Protein AF-A0A834CV61-F1 (afdb_monomer_lite)

pLDDT: mean 87.66, std 13.37, range [38.97, 98.62]

Foldseek 3Di:
DVVLVVVLVVVQVQQPPVPPQKHAPVSLVVCCVPVVDPPPPVPDDPCVLQVPQVPPNPRIHGSCSSCVVSVHWDKDADPVQLEAEDEEEFFAKDKAAFRIDTPDFAAKWKDDPNDTPVVDPDPQFHDLPPRRITIGHGDDPVPFAWMWIDTVPGVVDIHIYGYHYWYWKDKDKPPQEDEDEFFAKDKIFMDIDIVVFWDKFKDWQNHGCVVVDDPQWDQPPNNRMTIGRGDDQVSFTWIKMWTDDPNYIDIGIYGYHHDDPVVVVVVVVVVVVVVVVPPPPPVPPPPD

Secondary structure (DSSP, 8-state):
-HHHHHHHHHHHHHH-SS-SSEE-HHHHHHHHHHHT----BTTB-THHHHHHH-SS-SS-EEHHHHHHHTT----B--GGGSEEEEEEETTS-EEE----B-SSPPPEEEEETTEEGGGS-BTTB-EE-TT-PEEESS--GGG-EEEEEEETT-TTSEEEEEEEEEEEEEEEEE-SEEEE-TTS-EEEEEEEEEESPPEEEEEETTEEGGGG--SSEEEEGGGTEEEESS--GGG-EEEEEEEEETTEEEEEEEEEEE--HHHHHHHHHHHHHHTSTTSTTGGGTS--

Structure (mmCIF, N/CA/C/O backbone):
data_AF-A0A834CV61-F1
#
_entry.id   AF-A0A834CV61-F1
#
loop_
_atom_site.group_PDB
_atom_site.id
_atom_site.type_symbol
_atom_site.label_atom_id
_atom_site.label_alt_id
_atom_site.label_comp_id
_atom_site.label_asym_id
_atom_site.label_entity_id
_atom_site.label_seq_id
_atom_site.pdbx_PDB_ins_code
_atom_site.Cartn_x
_atom_site.Cartn_y
_atom_site.Cartn_z
_atom_site.occupancy
_atom_site.B_iso_or_equiv
_atom_site.auth_seq_id
_atom_site.auth_comp_id
_atom_site.auth_asym_id
_atom_site.auth_atom_id
_atom_site.pdbx_PDB_model_num
ATOM 1 N N . MET A 1 1 ? 19.381 -7.986 -23.630 1.00 59.56 1 MET A N 1
ATOM 2 C CA . MET A 1 1 ? 19.826 -6.740 -24.293 1.00 59.56 1 MET A CA 1
ATOM 3 C C . MET A 1 1 ? 20.922 -5.974 -23.541 1.00 59.56 1 MET A C 1
ATOM 5 O O . MET A 1 1 ? 21.583 -5.163 -24.170 1.00 59.56 1 MET A O 1
ATOM 9 N N . ALA A 1 2 ? 21.237 -6.270 -22.269 1.00 58.66 2 ALA A N 1
ATOM 10 C CA . ALA A 1 2 ? 22.406 -5.677 -21.592 1.00 58.66 2 ALA A CA 1
ATOM 11 C C . ALA A 1 2 ? 23.743 -5.886 -22.346 1.00 58.66 2 ALA A C 1
ATOM 13 O O . ALA A 1 2 ? 24.536 -4.956 -22.445 1.00 58.66 2 ALA A O 1
ATOM 14 N N . ALA A 1 3 ? 23.951 -7.065 -22.946 1.00 73.44 3 ALA A N 1
ATOM 15 C CA . ALA A 1 3 ? 25.100 -7.330 -23.818 1.00 73.44 3 ALA A CA 1
ATOM 16 C C . ALA A 1 3 ? 25.031 -6.561 -25.154 1.00 73.44 3 ALA A C 1
ATOM 18 O O . ALA A 1 3 ? 26.062 -6.137 -25.656 1.00 73.44 3 ALA A O 1
ATOM 19 N N . LYS A 1 4 ? 23.821 -6.328 -25.694 1.00 82.56 4 LYS A N 1
ATOM 20 C CA . LYS A 1 4 ? 23.593 -5.528 -26.913 1.00 82.56 4 LYS A CA 1
ATOM 21 C C . LYS A 1 4 ? 23.991 -4.074 -26.670 1.00 82.56 4 LYS A C 1
ATOM 23 O O . LYS A 1 4 ? 24.795 -3.544 -27.417 1.00 82.56 4 LYS A O 1
ATOM 28 N N . LYS A 1 5 ? 23.521 -3.473 -25.569 1.00 82.69 5 LYS A N 1
ATOM 29 C CA . LYS A 1 5 ? 23.925 -2.118 -25.175 1.00 82.69 5 LYS A CA 1
ATOM 30 C C . LYS A 1 5 ? 25.438 -2.019 -24.977 1.00 82.69 5 LYS A C 1
ATOM 32 O O . LYS A 1 5 ? 26.050 -1.127 -25.532 1.00 82.69 5 LYS A O 1
ATOM 37 N N . GLN A 1 6 ? 26.049 -2.947 -24.237 1.00 83.94 6 GLN A N 1
ATOM 38 C CA . GLN A 1 6 ? 27.505 -2.943 -24.035 1.00 83.94 6 GLN A CA 1
ATOM 39 C C . GLN A 1 6 ? 28.284 -3.067 -25.349 1.00 83.94 6 GLN A C 1
ATOM 41 O O . GLN A 1 6 ? 29.311 -2.420 -25.508 1.00 83.94 6 GLN A O 1
ATOM 46 N N . LEU A 1 7 ? 27.799 -3.879 -26.288 1.00 88.19 7 LEU A N 1
ATOM 47 C CA . LEU A 1 7 ? 28.403 -4.016 -27.608 1.00 88.19 7 LEU A CA 1
ATOM 48 C C . LEU A 1 7 ? 28.279 -2.719 -28.418 1.00 88.19 7 LEU A C 1
ATOM 50 O O . LEU A 1 7 ? 29.270 -2.254 -28.966 1.00 88.19 7 LEU A O 1
ATOM 54 N N . VAL A 1 8 ? 27.093 -2.109 -28.435 1.00 89.56 8 VAL A N 1
ATOM 55 C CA . VAL A 1 8 ? 26.836 -0.832 -29.118 1.00 89.56 8 VAL A CA 1
ATOM 56 C C . VAL A 1 8 ? 27.624 0.313 -28.470 1.00 89.56 8 VAL A C 1
ATOM 58 O O . VAL A 1 8 ? 28.135 1.167 -29.181 1.00 89.56 8 VAL A O 1
ATOM 61 N N . ASP A 1 9 ? 27.824 0.297 -27.147 1.00 88.94 9 ASP A N 1
ATOM 62 C CA . ASP A 1 9 ? 28.696 1.244 -26.434 1.00 88.94 9 ASP A CA 1
ATOM 63 C C . ASP A 1 9 ? 30.146 1.153 -26.919 1.00 88.94 9 ASP A C 1
ATOM 65 O O . ASP A 1 9 ? 30.818 2.173 -27.065 1.00 88.94 9 ASP A O 1
ATOM 69 N N . VAL A 1 10 ? 30.640 -0.072 -27.126 1.00 91.25 10 VAL A N 1
ATOM 70 C CA . VAL A 1 10 ? 31.991 -0.318 -27.644 1.00 91.25 10 VAL A CA 1
ATOM 71 C C . VAL A 1 10 ? 32.084 0.103 -29.108 1.00 91.25 10 VAL A C 1
ATOM 73 O O . VAL A 1 10 ? 33.051 0.765 -29.464 1.00 91.25 10 VAL A O 1
ATOM 76 N N . MET A 1 11 ? 31.073 -0.215 -29.923 1.00 90.88 11 MET A N 1
ATOM 77 C CA . MET A 1 11 ? 31.012 0.196 -31.330 1.00 90.88 11 MET A CA 1
ATOM 78 C C . MET A 1 11 ? 31.020 1.717 -31.471 1.00 90.88 11 MET A C 1
ATOM 80 O O . MET A 1 11 ? 31.859 2.245 -32.190 1.00 90.88 11 MET A O 1
ATOM 84 N N . PHE A 1 12 ? 30.158 2.421 -30.731 1.00 92.00 12 PHE A N 1
ATOM 85 C CA . PHE A 1 12 ? 30.089 3.881 -30.769 1.00 92.00 12 PHE A CA 1
ATOM 86 C C . PHE A 1 12 ? 31.453 4.499 -30.451 1.00 92.00 12 PHE A C 1
ATOM 88 O O . PHE A 1 12 ? 31.980 5.268 -31.239 1.00 92.00 12 PHE A O 1
ATOM 95 N N . LYS A 1 13 ? 32.087 4.068 -29.351 1.00 92.75 13 LYS A N 1
ATOM 96 C CA . LYS A 1 13 ? 33.429 4.537 -28.961 1.00 92.75 13 LYS A CA 1
ATOM 97 C C . LYS A 1 13 ? 34.536 4.190 -29.954 1.00 92.75 13 LYS A C 1
ATOM 99 O O . LYS A 1 13 ? 35.587 4.808 -29.908 1.00 92.75 13 LYS A O 1
ATOM 104 N N . SER A 1 14 ? 34.364 3.137 -30.749 1.00 90.25 14 SER A N 1
ATOM 105 C CA . SER A 1 14 ? 35.333 2.777 -31.787 1.00 90.25 14 SER A CA 1
ATOM 106 C C . SER A 1 14 ? 35.128 3.556 -33.083 1.00 90.25 14 SER A C 1
ATOM 108 O O . SER A 1 14 ? 36.050 3.616 -33.890 1.00 90.25 14 SER A O 1
ATOM 110 N N . PHE A 1 15 ? 33.927 4.097 -33.297 1.00 92.19 15 PHE A N 1
ATOM 111 C CA . PHE A 1 15 ? 33.577 4.842 -34.502 1.00 92.19 15 PHE A CA 1
ATOM 112 C C . PHE A 1 15 ? 33.759 6.349 -34.323 1.00 92.19 15 PHE A C 1
ATOM 114 O O . PHE A 1 15 ? 34.109 6.995 -35.295 1.00 92.19 15 PHE A O 1
ATOM 121 N N . ASP A 1 16 ? 33.570 6.862 -33.107 1.00 93.25 16 ASP A N 1
ATOM 122 C CA . ASP A 1 16 ? 33.907 8.227 -32.677 1.00 93.25 16 ASP A CA 1
ATOM 123 C C . ASP A 1 16 ? 35.427 8.298 -32.417 1.00 93.25 16 ASP A C 1
ATOM 125 O O . ASP A 1 16 ? 35.919 7.957 -31.334 1.00 93.25 16 ASP A O 1
ATOM 129 N N . ILE A 1 17 ? 36.193 8.595 -33.470 1.00 92.56 17 ILE A N 1
ATOM 130 C CA . ILE A 1 17 ? 37.662 8.521 -33.495 1.00 92.56 17 ILE A CA 1
ATOM 131 C C . ILE A 1 17 ? 38.272 9.733 -32.801 1.00 92.56 17 ILE A C 1
ATOM 133 O O . ILE A 1 17 ? 39.314 9.603 -32.144 1.00 92.56 17 ILE A O 1
ATOM 137 N N . ASP A 1 18 ? 37.665 10.906 -32.965 1.00 92.94 18 ASP A N 1
ATOM 138 C CA . ASP A 1 18 ? 38.158 12.140 -32.358 1.00 92.94 18 ASP A CA 1
ATOM 139 C C . ASP A 1 18 ? 37.575 12.419 -30.957 1.00 92.94 18 ASP A C 1
ATOM 141 O O . ASP A 1 18 ? 38.089 13.288 -30.240 1.00 92.94 18 ASP A O 1
ATOM 145 N N . ASN A 1 19 ? 36.634 11.580 -30.502 1.00 92.38 19 ASN A N 1
ATOM 146 C CA . ASN A 1 19 ? 36.015 11.602 -29.179 1.00 92.38 19 ASN A CA 1
ATOM 147 C C . ASN A 1 19 ? 35.262 12.921 -28.920 1.00 92.38 19 ASN A C 1
ATOM 149 O O . ASN A 1 19 ? 35.289 13.459 -27.801 1.00 92.38 19 ASN A O 1
ATOM 153 N N . ASP A 1 20 ? 34.600 13.447 -29.950 1.00 93.75 20 ASP A N 1
ATOM 154 C CA . ASP A 1 20 ? 33.719 14.611 -29.866 1.00 93.75 20 ASP A CA 1
ATOM 155 C C . ASP A 1 20 ? 32.269 14.241 -29.478 1.00 93.75 20 ASP A C 1
ATOM 157 O O . ASP A 1 20 ? 31.473 15.108 -29.094 1.00 93.75 20 ASP A O 1
ATOM 161 N N . GLY A 1 21 ? 31.951 12.940 -29.459 1.00 92.69 21 GLY A N 1
ATOM 162 C CA . GLY A 1 21 ? 30.638 12.408 -29.108 1.00 92.69 21 GLY A CA 1
ATOM 163 C C . GLY A 1 21 ? 29.661 12.314 -30.281 1.00 92.69 21 GLY A C 1
ATOM 164 O O . GLY A 1 21 ? 28.458 12.125 -30.041 1.00 92.69 21 GLY A O 1
ATOM 165 N N . ARG A 1 22 ? 30.147 12.448 -31.513 1.00 94.25 22 ARG A N 1
ATOM 166 C CA . ARG A 1 22 ? 29.421 12.313 -32.774 1.00 94.25 22 ARG A CA 1
ATOM 167 C C . ARG A 1 22 ? 30.178 11.348 -33.692 1.00 94.25 22 ARG A C 1
ATOM 169 O O . ARG A 1 22 ? 31.296 10.958 -33.401 1.00 94.25 22 ARG A O 1
ATOM 176 N N . ILE A 1 23 ? 29.508 10.862 -34.736 1.00 94.12 23 ILE A N 1
ATOM 177 C CA . ILE A 1 23 ? 30.138 10.017 -35.757 1.00 94.12 23 ILE A CA 1
ATOM 178 C C . ILE A 1 23 ? 29.834 10.602 -37.129 1.00 94.12 23 ILE A C 1
ATOM 180 O O . ILE A 1 23 ? 28.663 10.655 -37.512 1.00 94.12 23 ILE A O 1
ATOM 184 N N . ASP A 1 24 ? 30.865 10.984 -37.878 1.00 93.81 24 ASP A N 1
ATOM 185 C CA . ASP A 1 24 ? 30.739 11.530 -39.232 1.00 93.81 24 ASP A CA 1
ATOM 186 C C . ASP A 1 24 ? 31.197 10.553 -40.341 1.00 93.81 24 ASP A C 1
ATOM 188 O O . ASP A 1 24 ? 31.742 9.465 -40.111 1.00 93.81 24 ASP A O 1
ATOM 192 N N . ALA A 1 25 ? 30.972 10.925 -41.606 1.00 92.00 25 ALA A N 1
ATOM 193 C CA . ALA A 1 25 ? 31.336 10.091 -42.756 1.00 92.00 25 ALA A CA 1
ATOM 194 C C . ALA A 1 25 ? 32.858 9.864 -42.893 1.00 92.00 25 ALA A C 1
ATOM 196 O O . ALA A 1 25 ? 33.303 8.847 -43.450 1.00 92.00 25 ALA A O 1
ATOM 197 N N . SER A 1 26 ? 33.669 10.812 -42.423 1.00 92.00 26 SER A N 1
ATOM 198 C CA . SER A 1 26 ? 35.128 10.732 -42.440 1.00 92.00 26 SER A CA 1
ATOM 199 C C . SER A 1 26 ? 35.631 9.693 -41.438 1.00 92.00 26 SER A C 1
ATOM 201 O O . SER A 1 26 ? 36.542 8.921 -41.759 1.00 92.00 26 SER A O 1
ATOM 203 N N . GLU A 1 27 ? 34.992 9.598 -40.278 1.00 92.38 27 GLU A N 1
ATOM 204 C CA . GLU A 1 27 ? 35.300 8.621 -39.243 1.00 92.38 27 GLU A CA 1
ATOM 205 C C . GLU A 1 27 ? 34.858 7.218 -39.652 1.00 92.38 27 GLU A C 1
ATOM 207 O O . GLU A 1 27 ? 35.666 6.286 -39.619 1.00 92.38 27 GLU A O 1
ATOM 212 N N . LEU A 1 28 ? 33.645 7.062 -40.198 1.00 89.44 28 LEU A N 1
ATOM 213 C CA . LEU A 1 28 ? 33.203 5.782 -40.770 1.00 89.44 28 LEU A CA 1
ATOM 214 C C . LEU A 1 28 ? 34.161 5.286 -41.866 1.00 89.44 28 LEU A C 1
ATOM 216 O O . LEU A 1 28 ? 34.498 4.101 -41.928 1.00 89.44 28 LEU A O 1
ATOM 220 N N . SER A 1 29 ? 34.664 6.195 -42.709 1.00 88.44 29 SER A N 1
ATOM 221 C CA . SER A 1 29 ? 35.668 5.870 -43.732 1.00 88.44 29 SER A CA 1
ATOM 222 C C . SER A 1 29 ? 36.979 5.357 -43.131 1.00 88.44 29 SER A C 1
ATOM 224 O O . SER A 1 29 ? 37.635 4.494 -43.722 1.00 88.44 29 SER A O 1
ATOM 226 N N . GLN A 1 30 ? 37.400 5.907 -41.991 1.00 88.38 30 GLN A N 1
ATOM 227 C CA . GLN A 1 30 ? 38.607 5.483 -41.282 1.00 88.38 30 GLN A CA 1
ATOM 228 C C . GLN A 1 30 ? 38.414 4.110 -40.633 1.00 88.38 30 GLN A C 1
ATOM 230 O O . GLN A 1 30 ? 39.283 3.252 -40.791 1.00 88.38 30 GLN A O 1
ATOM 235 N N . VAL A 1 31 ? 37.256 3.864 -40.012 1.00 86.38 31 VAL A N 1
ATOM 236 C CA . VAL A 1 31 ? 36.884 2.557 -39.447 1.00 86.38 31 VAL A CA 1
ATOM 237 C C . VAL A 1 31 ? 36.921 1.465 -40.518 1.00 86.38 31 VAL A C 1
ATOM 239 O O . VAL A 1 31 ? 37.573 0.439 -40.327 1.00 86.38 31 VAL A O 1
ATOM 242 N N . ILE A 1 32 ? 36.298 1.695 -41.681 1.00 83.56 32 ILE A N 1
ATOM 243 C CA . ILE A 1 32 ? 36.289 0.731 -42.798 1.00 83.56 32 ILE A CA 1
ATOM 244 C C . ILE A 1 32 ? 37.718 0.394 -43.249 1.00 83.56 32 ILE A C 1
ATOM 246 O O . ILE A 1 32 ? 38.040 -0.770 -43.497 1.00 83.56 32 ILE A O 1
ATOM 250 N N . LYS A 1 33 ? 38.591 1.408 -43.342 1.00 82.94 33 LYS A N 1
ATOM 251 C CA . LYS A 1 33 ? 39.992 1.237 -43.756 1.00 82.94 33 LYS A CA 1
ATOM 252 C C . LYS A 1 33 ? 40.834 0.502 -42.714 1.00 82.94 33 LYS A C 1
ATOM 254 O O . LYS A 1 33 ? 41.694 -0.283 -43.103 1.00 82.94 33 LYS A O 1
ATOM 259 N N . HIS A 1 34 ? 40.626 0.780 -41.428 1.00 78.69 34 HIS A N 1
ATOM 260 C CA . HIS A 1 34 ? 41.441 0.238 -40.339 1.00 78.69 34 HIS A CA 1
ATOM 261 C C . HIS A 1 34 ? 41.048 -1.197 -39.974 1.00 78.69 34 HIS A C 1
ATOM 263 O O . HIS A 1 34 ? 41.911 -2.058 -39.825 1.00 78.69 34 HIS A O 1
ATOM 269 N N . GLU A 1 35 ? 39.747 -1.471 -39.894 1.00 73.06 35 GLU A N 1
ATOM 270 C CA . GLU A 1 35 ? 39.222 -2.769 -39.459 1.00 73.06 35 GLU A CA 1
ATOM 271 C C . GLU A 1 35 ? 39.092 -3.781 -40.608 1.00 73.06 35 GLU A C 1
ATOM 273 O O . GLU A 1 35 ? 38.705 -4.929 -40.393 1.00 73.06 35 GLU A O 1
ATOM 278 N N . GLY A 1 36 ? 39.388 -3.374 -41.850 1.00 65.06 36 GLY A N 1
ATOM 279 C CA . GLY A 1 36 ? 39.206 -4.225 -43.029 1.00 65.06 36 GLY A CA 1
ATOM 280 C C . GLY A 1 36 ? 37.758 -4.699 -43.191 1.00 65.06 36 GLY A C 1
ATOM 281 O O . GLY A 1 36 ? 37.517 -5.766 -43.761 1.00 65.06 36 GLY A O 1
ATOM 282 N N . LEU A 1 37 ? 36.800 -3.930 -42.657 1.00 62.94 37 LEU A N 1
ATOM 283 C CA . LEU A 1 37 ? 35.376 -4.243 -42.675 1.00 62.94 37 LEU A CA 1
ATOM 284 C C . LEU A 1 37 ? 34.845 -4.109 -44.103 1.00 62.94 37 LEU A C 1
ATOM 286 O O . LEU A 1 37 ? 34.353 -3.067 -44.523 1.00 62.94 37 LEU A O 1
ATOM 290 N N . SER A 1 38 ? 34.923 -5.203 -44.852 1.00 57.22 38 SER A N 1
ATOM 291 C CA . SER A 1 38 ? 34.140 -5.410 -46.064 1.00 57.22 38 SER A CA 1
ATOM 292 C C . SER A 1 38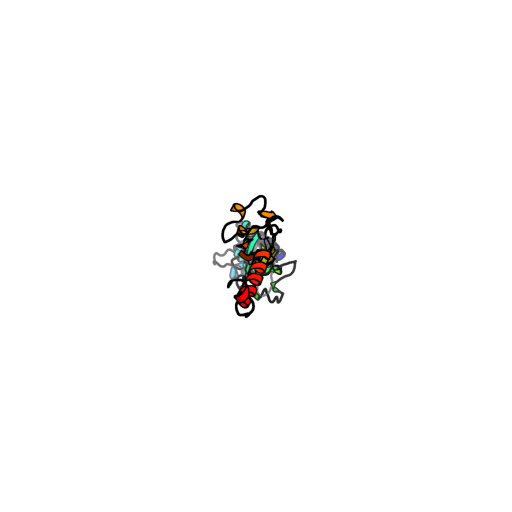 ? 32.771 -5.945 -45.649 1.00 57.22 38 SER A C 1
ATOM 294 O O . SER A 1 38 ? 32.548 -7.156 -45.666 1.00 57.22 38 SER A O 1
ATOM 296 N N . MET A 1 39 ? 31.852 -5.069 -45.230 1.00 53.91 39 MET A N 1
ATOM 297 C CA . MET A 1 39 ? 30.441 -5.452 -45.107 1.00 53.91 39 MET A CA 1
ATOM 298 C C . MET A 1 39 ? 29.837 -5.570 -46.510 1.00 53.91 39 MET A C 1
ATOM 300 O O . MET A 1 39 ? 29.062 -4.730 -46.942 1.00 53.91 39 MET A O 1
ATOM 304 N N . ASP A 1 40 ? 30.201 -6.636 -47.221 1.00 52.09 40 ASP A N 1
ATOM 305 C CA . ASP A 1 40 ? 29.513 -7.089 -48.435 1.00 52.09 40 ASP A CA 1
ATOM 306 C C . ASP A 1 40 ? 28.271 -7.901 -48.013 1.00 52.09 40 ASP A C 1
ATOM 308 O O . ASP A 1 40 ? 28.091 -9.075 -48.336 1.00 52.09 40 ASP A O 1
ATOM 312 N N . ALA A 1 41 ? 27.410 -7.275 -47.205 1.00 56.66 41 ALA A N 1
ATOM 313 C CA . ALA A 1 41 ? 26.003 -7.632 -47.184 1.00 56.66 41 ALA A CA 1
ATOM 314 C C . ALA A 1 41 ? 25.397 -6.821 -48.325 1.00 56.66 41 ALA A C 1
ATOM 316 O O . ALA A 1 41 ? 25.459 -5.598 -48.290 1.00 56.66 41 ALA A O 1
ATOM 317 N N . THR A 1 42 ? 24.879 -7.485 -49.355 1.00 58.88 42 THR A N 1
ATOM 318 C CA . THR A 1 42 ? 24.622 -6.908 -50.688 1.00 58.88 42 THR A CA 1
ATOM 319 C C . THR A 1 42 ? 23.701 -5.680 -50.745 1.00 58.88 42 THR A C 1
ATOM 321 O O . THR A 1 42 ? 23.537 -5.134 -51.827 1.00 58.88 42 THR A O 1
ATOM 324 N N . ASP A 1 43 ? 23.160 -5.208 -49.616 1.00 62.59 43 ASP A N 1
ATOM 325 C CA . ASP A 1 43 ? 22.228 -4.082 -49.525 1.00 62.59 43 ASP A CA 1
ATOM 326 C C . ASP A 1 43 ? 22.415 -3.167 -48.282 1.00 62.59 43 ASP A C 1
ATOM 328 O O . ASP A 1 43 ? 21.541 -2.344 -48.018 1.00 62.59 43 ASP A O 1
ATOM 332 N N . CYS A 1 44 ? 23.496 -3.282 -47.486 1.00 70.12 44 CYS A N 1
ATOM 333 C CA . CYS A 1 44 ? 23.721 -2.393 -46.325 1.00 70.12 44 CYS A CA 1
ATOM 334 C C . CYS A 1 44 ? 25.212 -2.145 -46.041 1.00 70.12 44 CYS A C 1
ATOM 336 O O . CYS A 1 44 ? 25.970 -3.070 -45.746 1.00 70.12 44 CYS A O 1
ATOM 338 N N . THR A 1 45 ? 25.614 -0.879 -46.103 1.00 80.69 45 THR A N 1
ATOM 339 C CA . THR A 1 45 ? 26.963 -0.372 -45.831 1.00 80.69 45 THR A CA 1
ATOM 340 C C . THR A 1 45 ? 27.011 0.374 -44.500 1.00 80.69 45 THR A C 1
ATOM 342 O O . THR A 1 45 ? 25.994 0.822 -43.981 1.00 80.69 45 THR A O 1
ATOM 345 N N . LEU A 1 46 ? 28.211 0.588 -43.952 1.00 81.31 46 LEU A N 1
ATOM 346 C CA . LEU A 1 46 ? 28.360 1.373 -42.722 1.00 81.31 46 LEU A CA 1
ATOM 347 C C . LEU A 1 46 ? 27.857 2.822 -42.884 1.00 81.31 46 LEU A C 1
ATOM 349 O O . LEU A 1 46 ? 27.337 3.398 -41.935 1.00 81.31 46 LEU A O 1
ATOM 353 N N . PHE A 1 47 ? 27.942 3.382 -44.096 1.00 86.94 47 PHE A N 1
ATOM 354 C CA . PHE A 1 47 ? 27.414 4.712 -44.423 1.00 86.94 47 PHE A CA 1
ATOM 355 C C . PHE A 1 47 ? 25.886 4.789 -44.388 1.00 86.94 47 PHE A C 1
ATOM 357 O O . PHE A 1 47 ? 25.339 5.880 -44.234 1.00 86.94 47 PHE A O 1
ATOM 364 N N . ASP A 1 48 ? 25.188 3.656 -44.495 1.00 87.62 48 ASP A N 1
ATOM 365 C CA . ASP A 1 48 ? 23.732 3.632 -44.376 1.00 87.62 48 ASP A CA 1
ATOM 366 C C . ASP A 1 48 ? 23.273 3.983 -42.951 1.00 87.62 48 ASP A C 1
ATOM 368 O O . ASP A 1 48 ? 22.158 4.474 -42.789 1.00 87.62 48 ASP A O 1
ATOM 372 N N . LEU A 1 49 ? 24.143 3.850 -41.937 1.00 85.56 49 LEU A N 1
ATOM 373 C CA . LEU A 1 49 ? 23.874 4.377 -40.595 1.00 85.56 49 LEU A CA 1
ATOM 374 C C . LEU A 1 49 ? 23.660 5.895 -40.633 1.00 85.56 49 LEU A C 1
ATOM 376 O O . LEU A 1 49 ? 22.643 6.369 -40.147 1.00 85.56 49 LEU A O 1
ATOM 380 N N . LEU A 1 50 ? 24.567 6.658 -41.253 1.00 86.38 50 LEU A N 1
ATOM 381 C CA . LEU A 1 50 ? 24.396 8.111 -41.398 1.00 86.38 50 LEU A CA 1
ATOM 382 C C . LEU A 1 50 ? 23.156 8.428 -42.231 1.00 86.38 50 LEU A C 1
ATOM 384 O O . LEU A 1 50 ? 22.312 9.213 -41.828 1.00 86.38 50 LEU A O 1
ATOM 388 N N . LYS A 1 51 ? 22.996 7.746 -43.366 1.00 86.12 51 LYS A N 1
ATOM 389 C CA . LYS A 1 51 ? 21.915 8.022 -44.317 1.00 86.12 51 LYS A CA 1
ATOM 390 C C . LYS A 1 51 ? 20.506 7.805 -43.755 1.00 86.12 51 LYS A C 1
ATOM 392 O O . LYS A 1 51 ? 19.578 8.483 -44.189 1.00 86.12 51 LYS A O 1
ATOM 397 N N . TYR A 1 52 ? 20.314 6.809 -42.891 1.00 88.19 52 TYR A N 1
ATOM 398 C CA . TYR A 1 52 ? 18.982 6.419 -42.417 1.00 88.19 52 TYR A CA 1
ATOM 399 C C . TYR A 1 52 ? 18.732 6.715 -40.938 1.00 88.19 52 TYR A C 1
ATOM 401 O O . TYR A 1 52 ? 17.575 6.649 -40.514 1.00 88.19 52 TYR A O 1
ATOM 409 N N . ASN A 1 53 ? 19.771 7.008 -40.152 1.00 88.62 53 ASN A N 1
ATOM 410 C CA . ASN A 1 53 ? 19.644 7.218 -38.711 1.00 88.62 53 ASN A CA 1
ATOM 411 C C . ASN A 1 53 ? 20.052 8.613 -38.237 1.00 88.62 53 ASN A C 1
ATOM 413 O O . ASN A 1 53 ? 19.788 8.900 -37.075 1.00 88.62 53 ASN A O 1
ATOM 417 N N . ASP A 1 54 ? 20.598 9.469 -39.102 1.00 89.31 54 ASP A N 1
ATOM 418 C CA . ASP A 1 54 ? 20.694 10.906 -38.839 1.00 89.31 54 ASP A CA 1
ATOM 419 C C . ASP A 1 54 ? 19.282 11.514 -38.899 1.00 89.31 54 ASP A C 1
ATOM 421 O O . ASP A 1 54 ? 18.653 11.602 -39.957 1.00 89.31 54 ASP A O 1
ATOM 425 N N . ALA A 1 55 ? 18.724 11.835 -37.733 1.00 88.25 55 ALA A N 1
ATOM 426 C CA . ALA A 1 55 ? 17.343 12.278 -37.615 1.00 88.25 55 ALA A CA 1
ATOM 427 C C . ALA A 1 55 ? 17.191 13.779 -37.882 1.00 88.25 55 ALA A C 1
ATOM 429 O O . ALA A 1 55 ? 16.077 14.235 -38.164 1.00 88.25 55 ALA A O 1
ATOM 430 N N . ASN A 1 56 ? 18.277 14.543 -37.748 1.00 90.31 56 ASN A N 1
ATOM 431 C CA . ASN A 1 56 ? 18.277 15.993 -37.893 1.00 90.31 56 ASN A CA 1
ATOM 432 C C . ASN A 1 56 ? 18.957 16.476 -39.193 1.00 90.31 56 ASN A C 1
ATOM 434 O O . ASN A 1 56 ? 18.871 17.673 -39.478 1.00 90.31 56 ASN A O 1
ATOM 438 N N . ASP A 1 57 ? 19.518 15.553 -39.985 1.00 88.88 57 ASP A N 1
ATOM 439 C CA . ASP A 1 57 ? 20.203 15.791 -41.264 1.00 88.88 57 ASP A CA 1
ATOM 440 C C . ASP A 1 57 ? 21.401 16.751 -41.095 1.00 88.88 57 ASP A C 1
ATOM 442 O O . ASP A 1 57 ? 21.656 17.605 -41.948 1.00 88.88 57 ASP A O 1
ATOM 446 N N . ASP A 1 58 ? 22.097 16.670 -39.948 1.00 94.00 58 ASP A N 1
ATOM 447 C CA . ASP A 1 58 ? 23.294 17.465 -39.635 1.00 94.00 58 ASP A CA 1
ATOM 448 C C . ASP A 1 58 ? 24.609 16.796 -40.067 1.00 94.00 58 ASP A C 1
ATOM 450 O O . ASP A 1 58 ? 25.686 17.342 -39.816 1.00 94.00 58 ASP A O 1
ATOM 454 N N . GLU A 1 59 ? 24.519 15.661 -40.764 1.00 92.31 59 GLU A N 1
ATOM 455 C CA . GLU A 1 59 ? 25.614 14.817 -41.247 1.00 92.31 59 GLU A CA 1
ATOM 456 C C . GLU A 1 59 ? 26.429 14.139 -40.128 1.00 92.31 59 GLU A C 1
ATOM 458 O O . GLU A 1 59 ? 27.507 13.597 -40.394 1.00 92.31 59 GLU A O 1
ATOM 463 N N . HIS A 1 60 ? 25.922 14.125 -38.889 1.00 93.50 60 HIS A N 1
ATOM 464 C CA . HIS A 1 60 ? 26.566 13.488 -37.745 1.00 93.50 60 HIS A CA 1
ATOM 465 C C . HIS A 1 60 ? 25.594 12.573 -36.995 1.00 93.50 60 HIS A C 1
ATOM 467 O O . HIS A 1 60 ? 24.500 12.964 -36.612 1.00 93.50 60 HIS A O 1
ATOM 473 N N . LEU A 1 61 ? 26.026 11.356 -36.659 1.00 92.19 61 LEU A N 1
ATOM 474 C CA . LEU A 1 61 ? 25.266 10.511 -35.739 1.00 92.19 61 LEU A CA 1
ATOM 475 C C . LEU A 1 61 ? 25.615 10.863 -34.302 1.00 92.19 61 LEU A C 1
ATOM 477 O O . LEU A 1 61 ? 26.706 10.562 -33.812 1.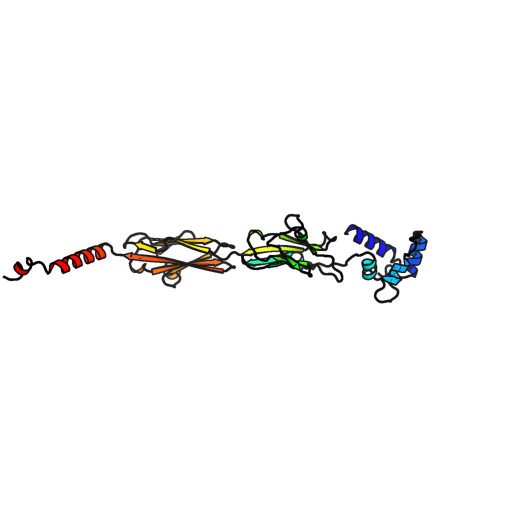00 92.19 61 LEU A O 1
ATOM 481 N N . THR A 1 62 ? 24.655 11.420 -33.579 1.00 92.69 62 THR A N 1
ATOM 482 C CA . THR A 1 62 ? 24.731 11.459 -32.123 1.00 92.69 62 THR A CA 1
ATOM 483 C C . THR A 1 62 ? 24.656 10.046 -31.541 1.00 92.69 62 THR A C 1
ATOM 485 O O . THR A 1 62 ? 24.192 9.080 -32.154 1.00 92.69 62 THR A O 1
ATOM 488 N N . LYS A 1 63 ? 25.058 9.914 -30.277 1.00 89.31 63 LYS A N 1
ATOM 489 C CA . LYS A 1 63 ? 24.926 8.662 -29.524 1.00 89.31 63 LYS A CA 1
ATOM 490 C C . LYS A 1 63 ? 23.499 8.103 -29.500 1.00 89.31 63 LYS A C 1
ATOM 492 O O . LYS A 1 63 ? 23.321 6.888 -29.492 1.00 89.31 63 LYS A O 1
ATOM 497 N N . GLU A 1 64 ? 22.493 8.969 -29.471 1.00 87.75 64 GLU A N 1
ATOM 498 C CA . GLU A 1 64 ? 21.080 8.582 -29.442 1.00 87.75 64 GLU A CA 1
ATOM 499 C C . GLU A 1 64 ? 20.593 8.043 -30.795 1.00 87.75 64 GLU A C 1
ATOM 501 O O . GLU A 1 64 ? 19.937 6.997 -30.855 1.00 87.75 64 GLU A O 1
ATOM 506 N N . GLU A 1 65 ? 20.991 8.692 -31.885 1.00 89.31 65 GLU A N 1
ATOM 507 C CA . GLU A 1 65 ? 20.726 8.253 -33.260 1.00 89.31 65 GLU A CA 1
ATOM 508 C C . GLU A 1 65 ? 21.411 6.923 -33.565 1.00 89.31 65 GLU A C 1
ATOM 510 O O . GLU A 1 65 ? 20.776 5.976 -34.041 1.00 89.31 65 GLU A O 1
ATOM 515 N N . PHE A 1 66 ? 22.679 6.799 -33.171 1.00 91.19 66 PHE A N 1
ATOM 516 C CA . PHE A 1 66 ? 23.422 5.553 -33.295 1.00 91.19 66 PHE A CA 1
ATOM 517 C C . PHE A 1 66 ? 22.758 4.422 -32.506 1.00 91.19 66 PHE A C 1
ATOM 519 O O . PHE A 1 66 ? 22.566 3.325 -33.017 1.00 91.19 66 PHE A O 1
ATOM 526 N N . TYR A 1 67 ? 22.348 4.675 -31.262 1.00 89.12 67 TYR A N 1
ATOM 527 C CA . TYR A 1 67 ? 21.652 3.681 -30.445 1.00 89.12 67 TYR A CA 1
ATOM 528 C C . TYR A 1 67 ? 20.326 3.239 -31.069 1.00 89.12 67 TYR A C 1
ATOM 530 O O . TYR A 1 67 ? 19.999 2.049 -31.038 1.00 89.12 67 TYR A O 1
ATOM 538 N N . THR A 1 68 ? 19.599 4.175 -31.679 1.00 84.88 68 THR A N 1
ATOM 539 C CA . THR A 1 68 ? 18.351 3.893 -32.392 1.00 84.88 68 THR A CA 1
ATOM 540 C C . THR A 1 68 ? 18.579 2.946 -33.571 1.00 84.88 68 THR A C 1
ATOM 542 O O . THR A 1 68 ? 17.773 2.036 -33.762 1.00 84.88 68 THR A O 1
ATOM 545 N N . ALA A 1 69 ? 19.696 3.074 -34.296 1.00 87.06 69 ALA A N 1
ATOM 546 C CA . ALA A 1 69 ? 20.059 2.169 -35.394 1.00 87.06 69 ALA A CA 1
ATOM 547 C C . ALA A 1 69 ? 20.218 0.699 -34.956 1.00 87.06 69 ALA A C 1
ATOM 549 O O . ALA A 1 69 ? 20.062 -0.219 -35.759 1.00 87.06 69 ALA A O 1
ATOM 550 N N . PHE A 1 70 ? 20.492 0.468 -33.669 1.00 87.44 70 PHE A N 1
ATOM 551 C CA . PHE A 1 70 ? 20.672 -0.861 -33.089 1.00 87.44 70 PHE A CA 1
ATOM 552 C C . PHE A 1 70 ? 19.574 -1.235 -32.084 1.00 87.44 70 PHE A C 1
ATOM 554 O O . PHE A 1 70 ? 19.810 -2.105 -31.245 1.00 87.44 70 PHE A O 1
ATOM 561 N N . ASP A 1 71 ? 18.394 -0.610 -32.111 1.00 84.25 71 ASP A N 1
ATOM 562 C CA . ASP A 1 71 ? 17.311 -0.795 -31.121 1.00 84.25 71 ASP A CA 1
ATOM 563 C C . ASP A 1 71 ? 17.820 -0.809 -29.667 1.00 84.25 71 ASP A C 1
ATOM 565 O O . ASP A 1 71 ? 17.492 -1.694 -28.864 1.00 84.25 71 ASP A O 1
ATOM 569 N N . VAL A 1 72 ? 18.715 0.121 -29.341 1.00 87.50 72 VAL A N 1
ATOM 570 C CA . VAL A 1 72 ? 19.159 0.370 -27.974 1.00 87.50 72 VAL A CA 1
ATOM 571 C C . VAL A 1 72 ? 18.425 1.599 -27.467 1.00 87.50 72 VAL A C 1
ATOM 573 O O . VAL A 1 72 ? 18.554 2.697 -27.984 1.00 87.50 72 VAL A O 1
ATOM 576 N N . TYR A 1 73 ? 17.662 1.417 -26.404 1.00 85.88 73 TYR A N 1
ATOM 577 C CA . TYR A 1 73 ? 16.877 2.468 -25.781 1.00 85.88 73 TYR A CA 1
ATOM 578 C C . TYR A 1 73 ? 17.649 3.135 -24.639 1.00 85.88 73 TYR A C 1
ATOM 580 O O . TYR A 1 73 ? 18.235 2.459 -23.779 1.00 85.88 73 TYR A O 1
ATOM 588 N N . LEU A 1 74 ? 17.638 4.469 -24.632 1.00 85.50 74 LEU A N 1
ATOM 589 C CA . LEU A 1 74 ? 18.136 5.303 -23.542 1.00 85.50 74 LEU A CA 1
ATOM 590 C C . LEU A 1 74 ? 17.043 5.444 -22.486 1.00 85.50 74 LEU A C 1
ATOM 592 O O . LEU A 1 74 ? 16.116 6.237 -22.617 1.00 85.50 74 LEU A O 1
ATOM 596 N N . LEU A 1 75 ? 17.145 4.621 -21.445 1.00 90.56 75 LEU A N 1
ATOM 597 C CA . LEU A 1 75 ? 16.180 4.590 -20.355 1.00 90.56 75 LEU A CA 1
ATOM 598 C C . LEU A 1 75 ? 16.747 5.249 -19.102 1.00 90.56 75 LEU A C 1
ATOM 600 O O . LEU A 1 75 ? 17.933 5.097 -18.796 1.00 90.56 75 LEU A O 1
ATOM 604 N N . SER A 1 76 ? 15.880 5.911 -18.344 1.00 92.81 76 SER A N 1
ATOM 605 C CA . SER A 1 76 ? 16.224 6.505 -17.055 1.00 92.81 76 SER A CA 1
ATOM 606 C C . SER A 1 76 ? 15.237 6.081 -15.969 1.00 92.81 76 SER A C 1
ATOM 608 O O . SER A 1 76 ? 14.070 5.806 -16.243 1.00 92.81 76 SER A O 1
ATOM 610 N N . LEU A 1 77 ? 15.730 5.995 -14.735 1.00 95.56 77 LEU A N 1
ATOM 611 C CA . LEU A 1 77 ? 14.930 5.781 -13.536 1.00 95.56 77 LEU A CA 1
ATOM 612 C C . LEU A 1 77 ? 15.460 6.735 -12.461 1.00 95.56 77 LEU A C 1
ATOM 614 O O . LEU A 1 77 ? 16.619 6.573 -12.063 1.00 95.56 77 LEU A O 1
ATOM 618 N N . PRO A 1 78 ? 14.662 7.714 -12.006 1.00 95.31 78 PRO A N 1
ATOM 619 C CA . PRO A 1 78 ? 15.071 8.614 -10.935 1.00 95.31 78 PRO A CA 1
ATOM 620 C C . PRO A 1 78 ? 15.438 7.845 -9.659 1.00 95.31 78 PRO A C 1
ATOM 622 O O . PRO A 1 78 ? 14.769 6.875 -9.292 1.00 95.31 78 PRO A O 1
ATOM 625 N N . ASP A 1 79 ? 16.509 8.261 -8.978 1.00 94.19 79 ASP A N 1
ATOM 626 C CA . ASP A 1 79 ? 17.008 7.572 -7.778 1.00 94.19 79 ASP A CA 1
ATOM 627 C C . ASP A 1 79 ? 15.972 7.546 -6.644 1.00 94.19 79 ASP A C 1
ATOM 629 O O . ASP A 1 79 ? 15.849 6.540 -5.943 1.00 94.19 79 ASP A O 1
ATOM 633 N N . ASP A 1 80 ? 15.194 8.618 -6.505 1.00 94.94 80 ASP A N 1
ATOM 634 C CA . ASP A 1 80 ? 14.088 8.761 -5.555 1.00 94.94 80 ASP A CA 1
ATOM 635 C C . ASP A 1 80 ? 12.873 7.889 -5.905 1.00 94.94 80 ASP A C 1
ATOM 637 O O . ASP A 1 80 ? 12.051 7.607 -5.037 1.00 94.94 80 ASP A O 1
ATOM 641 N N . GLN A 1 81 ? 12.783 7.403 -7.146 1.00 95.31 81 GLN A N 1
ATOM 642 C CA . GLN A 1 81 ? 11.710 6.520 -7.608 1.00 95.31 81 GLN A CA 1
ATOM 643 C C . GLN A 1 81 ? 12.132 5.054 -7.730 1.00 95.31 81 GLN A C 1
ATOM 645 O O . GLN A 1 81 ? 11.326 4.217 -8.129 1.00 95.31 81 GLN A O 1
ATOM 650 N N . LYS A 1 82 ? 13.360 4.687 -7.333 1.00 96.31 82 LYS A N 1
ATOM 651 C CA . LYS A 1 82 ? 13.794 3.277 -7.292 1.00 96.31 82 LYS A CA 1
ATOM 652 C C . LYS A 1 82 ? 12.936 2.412 -6.373 1.00 96.31 82 LYS A C 1
ATOM 654 O O . LYS A 1 82 ? 12.802 1.213 -6.623 1.00 96.31 82 LYS A O 1
ATOM 659 N N . VAL A 1 83 ? 12.375 3.000 -5.318 1.00 97.75 83 VAL A N 1
ATOM 660 C CA . VAL A 1 83 ? 11.450 2.333 -4.401 1.00 97.75 83 VAL A CA 1
ATOM 661 C C . VAL A 1 83 ? 10.235 3.223 -4.188 1.00 97.75 83 VAL A C 1
ATOM 663 O O . VAL A 1 83 ? 10.369 4.358 -3.743 1.00 97.75 83 VAL A O 1
ATOM 666 N N . THR A 1 84 ? 9.048 2.693 -4.457 1.00 97.31 84 THR A N 1
ATOM 667 C CA . THR A 1 84 ? 7.778 3.384 -4.219 1.00 97.31 84 THR A CA 1
ATOM 668 C C . THR A 1 84 ? 6.918 2.541 -3.295 1.00 97.31 84 THR A C 1
ATOM 670 O O . THR A 1 84 ? 6.839 1.325 -3.452 1.00 97.31 84 THR A O 1
ATOM 673 N N . VAL A 1 85 ? 6.300 3.176 -2.302 1.00 97.25 85 VAL A N 1
ATOM 674 C CA . VAL A 1 85 ? 5.367 2.523 -1.380 1.00 97.25 85 VAL A CA 1
ATOM 675 C C . VAL A 1 85 ? 3.972 3.039 -1.685 1.00 97.25 85 VAL A C 1
ATOM 677 O O . VAL A 1 85 ? 3.754 4.249 -1.701 1.00 97.25 85 VAL A O 1
ATOM 680 N N . THR A 1 86 ? 3.038 2.122 -1.905 1.00 95.94 86 THR A N 1
ATOM 681 C CA . THR A 1 86 ? 1.630 2.442 -2.140 1.00 95.94 86 THR A CA 1
ATOM 682 C C . THR A 1 86 ? 0.805 1.753 -1.072 1.00 95.94 86 THR A C 1
ATOM 684 O O . THR A 1 86 ? 0.901 0.537 -0.904 1.00 95.94 86 THR A O 1
ATOM 687 N N . THR A 1 87 ? -0.013 2.520 -0.362 1.00 96.94 87 THR A N 1
ATOM 688 C CA . THR A 1 87 ? -0.938 1.998 0.646 1.00 96.94 87 THR A CA 1
ATOM 689 C C . THR A 1 87 ? -2.357 2.114 0.114 1.00 96.94 87 THR A C 1
ATOM 691 O O . THR A 1 87 ? -2.781 3.201 -0.262 1.00 96.94 87 THR A O 1
ATOM 694 N N . MET A 1 88 ? -3.071 0.992 0.077 1.00 96.75 88 MET A N 1
ATOM 695 C CA . MET A 1 88 ? -4.438 0.886 -0.440 1.00 96.75 88 MET A CA 1
ATOM 696 C C . MET A 1 88 ? -5.379 0.368 0.641 1.00 96.75 88 MET A C 1
ATOM 698 O O . MET A 1 88 ? -4.956 -0.409 1.498 1.00 96.75 88 MET A O 1
ATOM 702 N N . THR A 1 89 ? -6.661 0.717 0.579 1.00 97.19 89 THR A N 1
ATOM 703 C CA . THR A 1 89 ? -7.676 0.074 1.422 1.00 97.19 89 THR A CA 1
ATOM 704 C C . THR A 1 89 ? -8.208 -1.180 0.728 1.00 97.19 89 THR A C 1
ATOM 706 O O . THR A 1 89 ? -8.410 -1.212 -0.487 1.00 97.19 89 THR A O 1
ATOM 709 N N . ALA A 1 90 ? -8.426 -2.256 1.484 1.00 96.50 90 ALA A N 1
ATOM 710 C CA . ALA A 1 90 ? -8.975 -3.496 0.947 1.00 96.50 90 ALA A CA 1
ATOM 711 C C . ALA A 1 90 ? -10.330 -3.252 0.258 1.00 96.50 90 ALA A C 1
ATOM 713 O O . ALA A 1 90 ? -11.225 -2.624 0.818 1.00 96.50 90 ALA A O 1
ATOM 714 N N . GLY A 1 91 ? -10.483 -3.790 -0.952 1.00 94.06 91 GLY A N 1
ATOM 715 C CA . GLY A 1 91 ? -11.656 -3.604 -1.804 1.00 94.06 91 GLY A CA 1
ATOM 716 C C . GLY A 1 91 ? -11.523 -2.497 -2.854 1.00 94.06 91 GLY A C 1
ATOM 717 O O . GLY A 1 91 ? -12.297 -2.518 -3.807 1.00 94.06 91 GLY A O 1
ATOM 718 N N . GLU A 1 92 ? -10.551 -1.587 -2.731 1.00 94.06 92 GLU A N 1
ATOM 719 C CA . GLU A 1 92 ? -10.273 -0.554 -3.740 1.00 94.06 92 GLU A CA 1
ATOM 720 C C . GLU A 1 92 ? -9.545 -1.124 -4.966 1.00 94.06 92 GLU A C 1
ATOM 722 O O . GLU A 1 92 ? -8.984 -2.219 -4.916 1.00 94.06 92 GLU A O 1
ATOM 727 N N . SER A 1 93 ? -9.523 -0.372 -6.067 1.00 92.56 93 SER A N 1
ATOM 728 C CA . SER A 1 93 ? -8.684 -0.673 -7.233 1.00 92.56 93 SER A CA 1
ATOM 729 C C . SER A 1 93 ? -7.338 0.041 -7.113 1.00 92.56 93 SER A C 1
ATOM 731 O O . SER A 1 93 ? -7.294 1.207 -6.727 1.00 92.56 93 SER A O 1
ATOM 733 N N . ALA A 1 94 ? -6.245 -0.633 -7.469 1.00 92.19 94 ALA A N 1
ATOM 734 C CA . ALA A 1 94 ? -4.901 -0.058 -7.456 1.00 92.19 94 ALA A CA 1
ATOM 735 C C . ALA A 1 94 ? -4.312 0.027 -8.864 1.00 92.19 94 ALA A C 1
ATOM 737 O O . ALA A 1 94 ? -4.535 -0.854 -9.695 1.00 92.19 94 ALA A O 1
ATOM 738 N N . VAL A 1 95 ? -3.506 1.065 -9.087 1.00 93.06 95 VAL A N 1
ATOM 739 C CA . VAL A 1 95 ? -2.687 1.239 -10.289 1.00 93.06 95 VAL A CA 1
ATOM 740 C C . VAL A 1 95 ? -1.246 1.421 -9.838 1.00 93.06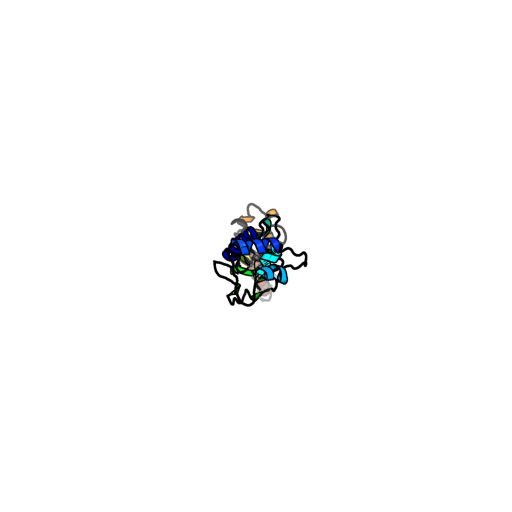 95 VAL A C 1
ATOM 742 O O . VAL A 1 95 ? -0.929 2.402 -9.167 1.00 93.06 95 VAL A O 1
ATOM 745 N N . LEU A 1 96 ? -0.377 0.468 -10.172 1.00 94.75 96 LEU A N 1
ATOM 746 C CA . LEU A 1 96 ? 1.058 0.597 -9.931 1.00 94.75 96 LEU A CA 1
ATOM 747 C C . LEU A 1 96 ? 1.709 1.082 -11.223 1.00 94.75 96 LEU A C 1
ATOM 749 O O . LEU A 1 96 ? 1.671 0.389 -12.239 1.00 94.75 96 LEU A O 1
ATOM 753 N N . THR A 1 97 ? 2.293 2.273 -11.190 1.00 94.06 97 THR A N 1
ATOM 754 C CA . THR A 1 97 ? 2.963 2.867 -12.349 1.00 94.06 97 THR A CA 1
ATOM 755 C C . THR A 1 97 ? 4.445 2.504 -12.355 1.00 94.06 97 THR A C 1
ATOM 757 O O . THR A 1 97 ? 5.034 2.207 -11.314 1.00 94.06 97 THR A O 1
ATOM 760 N N . CYS A 1 98 ? 5.062 2.511 -13.537 1.00 94.19 98 CYS A N 1
ATOM 761 C CA . CYS A 1 98 ? 6.501 2.306 -13.668 1.00 94.19 98 CYS A CA 1
ATOM 762 C C . CYS A 1 98 ? 7.205 3.622 -14.010 1.00 94.19 98 CYS A C 1
ATOM 764 O O . CYS A 1 98 ? 6.957 4.211 -15.060 1.00 94.19 98 CYS A O 1
ATOM 766 N N . ALA A 1 99 ? 8.124 4.040 -13.144 1.00 95.44 99 ALA A N 1
ATOM 767 C CA . ALA A 1 99 ? 8.893 5.282 -13.232 1.00 95.44 99 ALA A CA 1
ATOM 768 C C . ALA A 1 99 ? 9.982 5.290 -14.320 1.00 95.44 99 ALA A C 1
ATOM 770 O O . ALA A 1 99 ? 10.672 6.291 -14.504 1.00 95.44 99 ALA A O 1
ATOM 771 N N . ILE A 1 100 ? 10.179 4.170 -15.020 1.00 94.75 100 ILE A N 1
ATOM 772 C CA . ILE A 1 100 ? 11.167 4.074 -16.094 1.00 94.75 100 ILE A CA 1
ATOM 773 C C . ILE A 1 100 ? 10.687 4.905 -17.284 1.00 94.75 100 ILE A C 1
ATOM 775 O O . ILE A 1 100 ? 9.633 4.617 -17.860 1.00 94.75 100 ILE A O 1
ATOM 779 N N . THR A 1 101 ? 11.490 5.888 -17.681 1.00 91.88 101 THR A N 1
ATOM 780 C CA . THR A 1 101 ? 11.228 6.793 -18.807 1.00 91.88 101 THR A CA 1
ATOM 781 C C . THR A 1 101 ? 12.233 6.586 -19.941 1.00 91.88 101 THR A C 1
ATOM 783 O O . THR A 1 101 ? 13.321 6.049 -19.728 1.00 91.88 101 THR A O 1
ATOM 786 N N . GLY A 1 102 ? 11.859 7.003 -21.151 1.00 88.00 102 GLY A N 1
ATOM 787 C CA . GLY A 1 102 ? 12.689 7.011 -22.359 1.00 88.00 102 GLY A CA 1
ATOM 788 C C . GLY A 1 102 ? 11.834 7.359 -23.580 1.00 88.00 102 GLY A C 1
ATOM 789 O O . GLY A 1 102 ? 10.651 7.022 -23.592 1.00 88.00 102 GLY A O 1
ATOM 790 N N . GLU A 1 103 ? 12.403 8.032 -24.585 1.00 81.00 103 GLU A N 1
ATOM 791 C CA . GLU A 1 103 ? 11.648 8.496 -25.766 1.00 81.00 103 GLU A CA 1
ATOM 792 C C . GLU A 1 103 ? 11.021 7.343 -26.559 1.00 81.00 103 GLU A C 1
ATOM 794 O O . GLU A 1 103 ? 9.874 7.411 -26.997 1.00 81.00 103 GLU A O 1
ATOM 799 N N . ARG A 1 104 ? 11.764 6.242 -26.688 1.00 81.56 104 ARG A N 1
ATOM 800 C CA . ARG A 1 104 ? 11.280 4.961 -27.202 1.00 81.56 104 ARG A CA 1
ATOM 801 C C . ARG A 1 104 ? 11.510 3.933 -26.108 1.00 81.56 104 ARG A C 1
ATOM 803 O O . ARG A 1 104 ? 12.629 3.483 -25.901 1.00 81.56 104 ARG A O 1
ATOM 810 N N . ARG A 1 105 ? 10.479 3.617 -25.331 1.00 83.94 105 ARG A N 1
ATOM 811 C CA . ARG A 1 105 ? 10.595 2.672 -24.215 1.00 83.94 105 ARG A CA 1
ATOM 812 C C . ARG A 1 105 ? 10.063 1.296 -24.633 1.00 83.94 105 ARG A C 1
ATOM 814 O O . ARG A 1 105 ? 8.952 1.237 -25.157 1.00 83.94 105 ARG A O 1
ATOM 821 N N . PRO A 1 106 ? 10.797 0.195 -24.378 1.00 88.44 106 PRO A N 1
ATOM 822 C CA . PRO A 1 106 ? 10.260 -1.158 -24.515 1.00 88.44 106 PRO A CA 1
ATOM 823 C C . PRO A 1 106 ? 9.027 -1.397 -23.630 1.00 88.44 106 PRO A C 1
ATOM 825 O O . PRO A 1 106 ? 8.804 -0.644 -22.675 1.00 88.44 106 PRO A O 1
ATOM 828 N N . PRO A 1 107 ? 8.269 -2.483 -23.866 1.00 90.44 107 PRO A N 1
ATOM 829 C CA . PRO A 1 107 ? 7.210 -2.905 -22.958 1.00 90.44 107 PRO A CA 1
ATOM 830 C C . PRO A 1 107 ? 7.704 -3.040 -21.512 1.00 90.44 107 PRO A C 1
ATOM 832 O O . PRO A 1 107 ? 8.813 -3.524 -21.257 1.00 90.44 107 PRO A O 1
ATOM 835 N N . ILE A 1 108 ? 6.867 -2.624 -20.559 1.00 92.69 108 ILE A N 1
ATOM 836 C CA . ILE A 1 108 ? 7.135 -2.800 -19.131 1.00 92.69 108 ILE A CA 1
ATOM 837 C C . ILE A 1 108 ? 6.683 -4.187 -18.687 1.00 92.69 108 ILE A C 1
ATOM 839 O O . ILE A 1 108 ? 5.538 -4.595 -18.885 1.00 92.69 108 ILE A O 1
ATOM 843 N N . LEU A 1 109 ? 7.595 -4.886 -18.024 1.00 92.38 109 LEU A N 1
ATOM 844 C CA . LEU A 1 109 ? 7.386 -6.200 -17.449 1.00 92.38 109 LEU A CA 1
ATOM 845 C C . LEU A 1 109 ? 7.340 -6.095 -15.924 1.00 92.38 109 LEU A C 1
ATOM 847 O O . LEU A 1 109 ? 8.278 -5.620 -15.279 1.00 92.38 109 LEU A O 1
ATOM 851 N N . TRP A 1 110 ? 6.247 -6.576 -15.347 1.00 94.75 110 TRP A N 1
ATOM 852 C CA . TRP A 1 110 ? 6.020 -6.682 -13.917 1.00 94.75 110 TRP A CA 1
ATOM 853 C C . TRP A 1 110 ? 6.388 -8.069 -13.413 1.00 94.75 110 TRP A C 1
ATOM 855 O O . TRP A 1 110 ? 6.040 -9.095 -14.002 1.00 94.75 110 TRP A O 1
ATOM 865 N N . LYS A 1 111 ? 7.077 -8.101 -12.278 1.00 93.31 111 LYS A N 1
ATOM 866 C CA . LYS A 1 111 ? 7.568 -9.319 -11.647 1.00 93.31 111 LYS A CA 1
ATOM 867 C C . LYS A 1 111 ? 7.201 -9.333 -10.170 1.00 93.31 111 LYS A C 1
ATOM 869 O O . LYS A 1 111 ? 7.360 -8.338 -9.467 1.00 93.31 111 LYS A O 1
ATOM 874 N N . ARG A 1 112 ? 6.739 -10.484 -9.689 1.00 93.62 112 ARG A N 1
ATOM 875 C CA . ARG A 1 112 ? 6.464 -10.754 -8.271 1.00 93.62 112 ARG A CA 1
ATOM 876 C C . ARG A 1 112 ? 6.918 -12.170 -7.958 1.00 93.62 112 ARG A C 1
ATOM 878 O O . ARG A 1 112 ? 6.687 -13.074 -8.752 1.00 93.62 112 ARG A O 1
ATOM 885 N N . ASN A 1 113 ? 7.594 -12.377 -6.828 1.00 88.81 113 ASN A N 1
ATOM 886 C CA . ASN A 1 113 ? 8.100 -13.698 -6.420 1.00 88.81 113 ASN A CA 1
ATOM 887 C C . ASN A 1 113 ? 8.913 -14.415 -7.518 1.00 88.81 113 ASN A C 1
ATOM 889 O O . ASN A 1 113 ? 8.799 -15.621 -7.703 1.00 88.81 113 ASN A O 1
ATOM 893 N N . HIS A 1 114 ? 9.739 -13.662 -8.247 1.00 88.25 114 HIS A N 1
ATOM 894 C CA . HIS A 1 114 ? 10.529 -14.125 -9.396 1.00 88.25 114 HIS A CA 1
ATOM 895 C C . HIS A 1 114 ? 9.739 -14.530 -10.653 1.00 88.25 114 HIS A C 1
ATOM 897 O O . HIS A 1 114 ? 10.360 -14.930 -11.635 1.00 88.25 114 HIS A O 1
ATOM 903 N N . GLN A 1 115 ? 8.418 -14.358 -10.674 1.00 90.44 115 GLN A N 1
ATOM 904 C CA . GLN A 1 115 ? 7.564 -14.691 -11.810 1.00 90.44 115 GLN A CA 1
ATOM 905 C C . GLN A 1 115 ? 7.076 -13.436 -12.535 1.00 90.44 115 GLN A C 1
ATOM 907 O O . GLN A 1 115 ? 6.716 -12.445 -11.900 1.00 90.44 115 GLN A O 1
ATOM 912 N N . TYR A 1 116 ? 7.062 -13.496 -13.866 1.00 90.44 116 TYR A N 1
ATOM 913 C CA . TYR A 1 116 ? 6.520 -12.449 -14.727 1.00 90.44 116 TYR A CA 1
ATOM 914 C C . TYR A 1 116 ? 4.998 -12.476 -14.697 1.00 90.44 116 TYR A C 1
ATOM 916 O O . TYR A 1 116 ? 4.398 -13.465 -15.107 1.00 90.44 116 TYR A O 1
ATOM 924 N N . LEU A 1 117 ? 4.387 -11.391 -14.225 1.00 90.25 117 LEU A N 1
ATOM 925 C CA . LEU A 1 117 ? 2.934 -11.267 -14.137 1.00 90.25 117 LEU A CA 1
ATOM 926 C C . LEU A 1 117 ? 2.301 -11.095 -15.521 1.00 90.25 117 LEU A C 1
ATOM 928 O O . LEU A 1 117 ? 1.229 -11.633 -15.757 1.00 90.25 117 LEU A O 1
ATOM 932 N N . ASN A 1 118 ? 2.995 -10.438 -16.456 1.00 85.50 118 ASN A N 1
ATOM 933 C CA . ASN A 1 118 ? 2.526 -10.212 -17.832 1.00 85.50 118 ASN A CA 1
ATOM 934 C C . ASN A 1 118 ? 2.252 -11.494 -18.626 1.00 85.50 118 ASN A C 1
ATOM 936 O O . ASN A 1 118 ? 1.565 -11.452 -19.639 1.00 85.50 118 ASN A O 1
ATOM 940 N N . SER A 1 119 ? 2.811 -12.628 -18.203 1.00 80.62 119 SER A N 1
ATOM 941 C CA . SER A 1 119 ? 2.615 -13.927 -18.858 1.00 80.62 119 SER A CA 1
ATOM 942 C C . SER A 1 119 ? 1.545 -14.784 -18.179 1.00 80.62 119 SER A C 1
ATOM 944 O O . SER A 1 119 ? 1.348 -15.934 -18.570 1.00 80.62 119 SER A O 1
ATOM 946 N N . LEU A 1 120 ? 0.891 -14.264 -17.139 1.00 80.00 120 LEU A N 1
ATOM 947 C CA . LEU A 1 120 ? -0.111 -14.979 -16.362 1.00 80.00 120 LEU A CA 1
ATOM 948 C C . LEU A 1 120 ? -1.500 -14.425 -16.661 1.00 80.00 120 LEU A C 1
ATOM 950 O O . LEU A 1 120 ? -1.690 -13.218 -16.754 1.00 80.00 120 LEU A O 1
ATOM 954 N N . ASN A 1 121 ? -2.477 -15.322 -16.758 1.00 74.38 121 ASN A N 1
ATOM 955 C CA . ASN A 1 121 ? -3.885 -14.951 -16.796 1.00 74.38 121 ASN A CA 1
ATOM 956 C C . ASN A 1 121 ? -4.418 -14.940 -15.357 1.00 74.38 121 ASN A C 1
ATOM 958 O O . ASN A 1 121 ? -4.822 -15.981 -14.837 1.00 74.38 121 ASN A O 1
ATOM 962 N N . LEU A 1 122 ? -4.302 -13.798 -14.684 1.00 76.81 122 LEU A N 1
ATOM 963 C CA . LEU A 1 122 ? -4.701 -13.628 -13.288 1.00 76.81 122 LEU A CA 1
ATOM 964 C C . LEU A 1 122 ? -6.013 -12.846 -13.238 1.00 76.81 122 LEU A C 1
ATOM 966 O O . LEU A 1 122 ? -6.030 -11.685 -13.612 1.00 76.81 122 LEU A O 1
ATOM 970 N N . GLU A 1 123 ? -7.081 -13.455 -12.720 1.00 72.38 123 GLU A N 1
ATOM 971 C CA . GLU A 1 123 ? -8.433 -12.859 -12.697 1.00 72.38 123 GLU A CA 1
ATOM 972 C C . GLU A 1 123 ? -8.535 -11.516 -11.944 1.00 72.38 123 GLU A C 1
ATOM 974 O O . GLU A 1 123 ? -9.461 -10.744 -12.188 1.00 72.38 123 GLU A O 1
ATOM 979 N N . ASP A 1 124 ? -7.599 -11.228 -11.034 1.00 70.69 124 ASP A N 1
ATOM 980 C CA . ASP A 1 124 ? -7.561 -9.990 -10.242 1.00 70.69 124 ASP A CA 1
ATOM 981 C C . ASP A 1 124 ? -6.569 -8.942 -10.794 1.00 70.69 124 ASP A C 1
ATOM 983 O O . ASP A 1 124 ? -6.565 -7.789 -10.350 1.00 70.69 124 ASP A O 1
ATOM 987 N N . ILE A 1 125 ? -5.733 -9.328 -11.768 1.00 72.00 125 ILE A N 1
ATOM 988 C CA . ILE A 1 125 ? -4.717 -8.488 -12.419 1.00 72.00 125 ILE A CA 1
ATOM 989 C C . ILE A 1 125 ? -5.011 -8.509 -13.919 1.00 72.00 125 ILE A C 1
ATOM 991 O O . ILE A 1 125 ? -4.470 -9.314 -14.673 1.00 72.00 125 ILE A O 1
ATOM 995 N N . ASN A 1 126 ? -5.936 -7.642 -14.321 1.00 60.91 126 ASN A N 1
ATOM 996 C CA . ASN A 1 126 ? -6.626 -7.767 -15.605 1.00 60.91 126 ASN A CA 1
ATOM 997 C C . ASN A 1 126 ? -6.138 -6.811 -16.686 1.00 60.91 126 ASN A C 1
ATOM 999 O O . ASN A 1 126 ? -6.643 -6.883 -17.802 1.00 60.91 126 ASN A O 1
ATOM 1003 N N . ASP A 1 127 ? -5.203 -5.912 -16.379 1.00 61.91 127 ASP A N 1
ATOM 1004 C CA . ASP A 1 127 ? -4.774 -4.938 -17.369 1.00 61.91 127 ASP A CA 1
ATOM 1005 C C . ASP A 1 127 ? -3.321 -4.511 -17.169 1.00 61.91 127 ASP A C 1
ATOM 1007 O O . ASP A 1 127 ? -2.868 -4.235 -16.051 1.00 61.91 127 ASP A O 1
ATOM 1011 N N . PHE A 1 128 ? -2.607 -4.470 -18.286 1.00 73.25 128 PHE A N 1
ATOM 1012 C CA . PHE A 1 128 ? -1.334 -3.787 -18.423 1.00 73.25 128 PHE A CA 1
ATOM 1013 C C . PHE A 1 128 ? -1.639 -2.620 -19.341 1.00 73.25 128 PHE A C 1
ATOM 1015 O O . PHE A 1 128 ? -1.752 -2.818 -20.550 1.00 73.25 128 PHE A O 1
ATOM 1022 N N . GLY A 1 129 ? -1.830 -1.435 -18.761 1.00 65.69 129 GLY A N 1
ATOM 1023 C CA . GLY A 1 129 ? -2.198 -0.264 -19.553 1.00 65.69 129 GLY A CA 1
ATOM 1024 C C . GLY A 1 129 ? -1.171 -0.004 -20.654 1.00 65.69 129 GLY A C 1
ATOM 1025 O O . GLY A 1 129 ? -0.015 -0.421 -20.545 1.00 65.69 129 GLY A O 1
ATOM 1026 N N . ASP A 1 130 ? -1.562 0.734 -21.694 1.00 77.12 130 ASP A N 1
ATOM 1027 C CA . ASP A 1 130 ? -0.648 1.134 -22.779 1.00 77.12 130 ASP A CA 1
ATOM 1028 C C . ASP A 1 130 ? 0.603 1.873 -22.249 1.00 77.12 130 ASP A C 1
ATOM 1030 O O . ASP A 1 130 ? 1.671 1.867 -22.864 1.00 77.12 130 ASP A O 1
ATOM 1034 N N . ASP A 1 131 ? 0.495 2.477 -21.063 1.00 82.06 131 ASP A N 1
ATOM 1035 C CA . ASP A 1 131 ? 1.566 3.143 -20.321 1.00 82.06 131 ASP A CA 1
ATOM 1036 C C . ASP A 1 131 ? 2.470 2.186 -19.510 1.00 82.06 131 ASP A C 1
ATOM 1038 O O . ASP A 1 131 ? 3.430 2.626 -18.867 1.00 82.06 131 ASP A O 1
ATOM 1042 N N . GLY A 1 132 ? 2.211 0.879 -19.547 1.00 86.81 132 GLY A N 1
ATOM 1043 C CA . GLY A 1 132 ? 2.940 -0.155 -18.814 1.00 86.81 132 GLY A CA 1
ATOM 1044 C C . GLY A 1 132 ? 2.564 -0.279 -17.333 1.00 86.81 132 GLY A C 1
ATOM 1045 O O . GLY A 1 132 ? 3.287 -0.947 -16.585 1.00 86.81 132 GLY A O 1
ATOM 1046 N N . SER A 1 133 ? 1.480 0.360 -16.890 1.00 91.12 133 SER A N 1
ATOM 1047 C CA . SER A 1 133 ? 1.009 0.288 -15.503 1.00 91.12 133 SER A CA 1
ATOM 1048 C C . SER A 1 133 ? 0.309 -1.040 -15.196 1.00 91.12 133 SER A C 1
ATOM 1050 O O . SER A 1 133 ? -0.353 -1.617 -16.055 1.00 91.12 133 SER A O 1
ATOM 1052 N N . LEU A 1 134 ? 0.448 -1.524 -13.958 1.00 92.12 134 LEU A N 1
ATOM 1053 C CA . LEU A 1 134 ? -0.215 -2.729 -13.454 1.00 92.12 134 LEU A CA 1
ATOM 1054 C C . LEU A 1 134 ? -1.527 -2.364 -12.761 1.00 92.12 134 LEU A C 1
ATOM 1056 O O . LEU A 1 134 ? -1.509 -1.652 -11.754 1.00 92.12 134 LEU A O 1
ATOM 1060 N N . TYR A 1 135 ? -2.639 -2.909 -13.246 1.00 90.69 135 TYR A N 1
ATOM 1061 C CA . TYR A 1 135 ? -3.960 -2.675 -12.667 1.00 90.69 135 TYR A CA 1
ATOM 1062 C C . TYR A 1 135 ? -4.410 -3.865 -11.818 1.00 90.69 135 TYR A C 1
ATOM 1064 O O . TYR A 1 135 ? -4.439 -5.006 -12.279 1.00 90.69 135 TYR A O 1
ATOM 1072 N N . ILE A 1 136 ? -4.802 -3.584 -10.576 1.00 91.94 136 ILE A N 1
ATOM 1073 C CA . ILE A 1 136 ? -5.418 -4.546 -9.658 1.00 91.94 136 ILE A CA 1
ATOM 1074 C C . ILE A 1 136 ? -6.852 -4.083 -9.425 1.00 91.94 136 ILE A C 1
ATOM 1076 O O . ILE A 1 136 ? -7.078 -3.020 -8.845 1.00 91.94 136 ILE A O 1
ATOM 1080 N N . THR A 1 137 ? -7.830 -4.861 -9.885 1.00 88.94 137 THR A N 1
ATOM 1081 C CA . THR A 1 137 ? -9.241 -4.435 -9.902 1.00 88.94 137 THR A CA 1
ATOM 1082 C C . THR A 1 137 ? -9.840 -4.367 -8.502 1.00 88.94 137 THR A C 1
ATOM 1084 O O . THR A 1 137 ? -10.587 -3.437 -8.195 1.00 88.94 137 THR A O 1
ATOM 1087 N N . LYS A 1 138 ? -9.490 -5.327 -7.643 1.00 91.75 138 LYS A N 1
ATOM 1088 C CA . LYS A 1 138 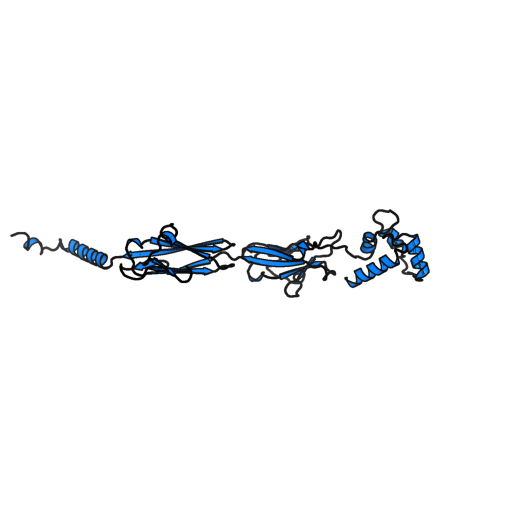? -9.949 -5.401 -6.258 1.00 91.75 138 LYS A CA 1
ATOM 1089 C C . LYS A 1 138 ? -8.817 -5.839 -5.340 1.00 91.75 138 LYS A C 1
ATOM 1091 O O . LYS A 1 138 ? -8.446 -7.009 -5.266 1.00 91.75 138 LYS A O 1
ATOM 1096 N N . VAL A 1 139 ? -8.275 -4.884 -4.599 1.00 94.38 139 VAL A N 1
ATOM 1097 C CA . VAL A 1 139 ? -7.174 -5.108 -3.669 1.00 94.38 139 VAL A CA 1
ATOM 1098 C C . VAL A 1 139 ? -7.638 -5.961 -2.491 1.00 94.38 139 VAL A C 1
ATOM 1100 O O . VAL A 1 139 ? -8.707 -5.768 -1.916 1.00 94.38 139 VAL A O 1
ATOM 1103 N N . THR A 1 140 ? -6.789 -6.905 -2.100 1.00 94.75 140 THR A N 1
ATOM 1104 C CA . THR A 1 140 ? -6.974 -7.785 -0.945 1.00 94.75 140 THR A CA 1
ATOM 1105 C C . THR A 1 140 ? -5.614 -7.963 -0.275 1.00 94.75 140 THR A C 1
ATOM 1107 O O . THR A 1 140 ? -4.579 -7.600 -0.841 1.00 94.75 140 THR A O 1
ATOM 1110 N N . THR A 1 141 ? -5.575 -8.545 0.920 1.00 94.94 141 THR A N 1
ATOM 1111 C CA . THR A 1 141 ? -4.315 -8.778 1.640 1.00 94.94 141 THR A CA 1
ATOM 1112 C C . THR A 1 141 ? -3.364 -9.727 0.901 1.00 94.94 141 THR A C 1
ATOM 1114 O O . THR A 1 141 ? -2.154 -9.652 1.106 1.00 94.94 141 THR A O 1
ATOM 1117 N N . THR A 1 142 ? -3.855 -10.565 -0.023 1.00 93.50 142 THR A N 1
ATOM 1118 C CA . THR A 1 142 ? -3.003 -11.435 -0.855 1.00 93.50 142 THR A CA 1
ATOM 1119 C C . THR A 1 142 ? -2.218 -10.655 -1.908 1.00 93.50 142 THR A C 1
ATOM 1121 O O . THR A 1 142 ? -1.214 -11.154 -2.417 1.00 93.50 142 THR A O 1
ATOM 1124 N N . HIS A 1 143 ? -2.622 -9.422 -2.217 1.00 93.62 143 HIS A N 1
ATOM 1125 C CA . HIS A 1 143 ? -1.899 -8.532 -3.121 1.00 93.62 143 HIS A CA 1
ATOM 1126 C C . HIS A 1 143 ? -0.706 -7.839 -2.447 1.00 93.62 143 HIS A C 1
ATOM 1128 O O . HIS A 1 143 ? 0.150 -7.314 -3.153 1.00 93.62 143 HIS A O 1
ATOM 1134 N N . MET A 1 144 ? -0.585 -7.878 -1.116 1.00 95.19 144 MET A N 1
ATOM 1135 C CA . MET A 1 144 ? 0.522 -7.235 -0.402 1.00 95.19 144 MET A CA 1
ATOM 1136 C C . MET A 1 144 ? 1.900 -7.768 -0.817 1.00 95.19 144 MET A C 1
ATOM 1138 O O . MET A 1 144 ? 2.079 -8.951 -1.131 1.00 95.19 144 MET A O 1
ATOM 1142 N N . GLY A 1 145 ? 2.896 -6.889 -0.748 1.00 95.50 145 GLY A N 1
ATOM 1143 C CA . GLY A 1 145 ? 4.305 -7.236 -0.904 1.00 95.50 145 GLY A CA 1
ATOM 1144 C C . GLY A 1 145 ? 4.997 -6.492 -2.036 1.00 95.50 145 GLY A C 1
ATOM 1145 O O . GLY A 1 145 ? 4.543 -5.443 -2.491 1.00 95.50 145 GLY A O 1
ATOM 1146 N N . ASN A 1 146 ? 6.131 -7.047 -2.459 1.00 97.06 146 ASN A N 1
ATOM 1147 C CA . ASN A 1 146 ? 7.048 -6.380 -3.371 1.00 97.06 146 ASN A CA 1
ATOM 1148 C C . ASN A 1 146 ? 6.797 -6.816 -4.815 1.00 97.06 146 ASN A C 1
ATOM 1150 O O . ASN A 1 146 ? 6.828 -8.005 -5.141 1.00 97.06 146 ASN A O 1
ATOM 1154 N N . TYR A 1 147 ? 6.625 -5.823 -5.670 1.00 96.12 147 TYR A N 1
ATOM 1155 C CA . TYR A 1 147 ? 6.560 -5.925 -7.116 1.00 96.12 147 TYR A CA 1
ATOM 1156 C C . TYR A 1 147 ? 7.803 -5.253 -7.688 1.00 96.12 147 TYR A C 1
ATOM 1158 O O . TYR A 1 147 ? 8.336 -4.318 -7.090 1.00 96.12 147 TYR A O 1
ATOM 1166 N N . SER A 1 148 ? 8.268 -5.691 -8.850 1.00 96.44 148 SER A N 1
ATOM 1167 C CA . SER A 1 148 ? 9.264 -4.942 -9.606 1.00 96.44 148 SER A CA 1
ATOM 1168 C C . SER A 1 148 ? 8.832 -4.749 -11.046 1.00 96.44 148 SER A C 1
ATOM 1170 O O . SER A 1 148 ? 8.374 -5.691 -11.691 1.00 96.44 148 SER A O 1
ATOM 1172 N N . CYS A 1 149 ? 8.992 -3.528 -11.546 1.00 95.56 149 CYS A N 1
ATOM 1173 C CA . CYS A 1 149 ? 8.816 -3.222 -12.958 1.00 95.56 149 CYS A CA 1
ATOM 1174 C C . CYS A 1 149 ? 10.184 -2.999 -13.604 1.00 95.56 149 CYS A C 1
ATOM 1176 O O . CYS A 1 149 ? 11.092 -2.423 -12.998 1.00 95.56 149 CYS A O 1
ATOM 1178 N N . HIS A 1 150 ? 10.338 -3.485 -14.828 1.00 93.44 150 HIS A N 1
ATOM 1179 C CA . HIS A 1 150 ? 11.527 -3.291 -15.650 1.00 93.44 150 HIS A CA 1
ATOM 1180 C C . HIS A 1 150 ? 11.119 -3.194 -17.116 1.00 93.44 150 HIS A C 1
ATOM 1182 O O . HIS A 1 150 ? 10.096 -3.744 -17.514 1.00 93.44 150 HIS A O 1
ATOM 1188 N N . ALA A 1 151 ? 11.913 -2.503 -17.925 1.00 92.25 151 ALA A N 1
ATOM 1189 C CA . ALA A 1 151 ? 11.726 -2.536 -19.369 1.00 92.25 151 ALA A CA 1
ATOM 1190 C C . ALA A 1 151 ? 12.275 -3.855 -19.939 1.00 92.25 151 ALA A C 1
ATOM 1192 O O . ALA A 1 151 ? 13.319 -4.344 -19.487 1.00 92.25 151 ALA A O 1
ATOM 1193 N N . ASP A 1 152 ? 11.585 -4.425 -20.928 1.00 89.25 152 ASP A N 1
ATOM 1194 C CA . ASP A 1 152 ? 12.005 -5.666 -21.582 1.00 89.25 152 ASP A CA 1
ATOM 1195 C C . ASP A 1 152 ? 13.449 -5.571 -22.108 1.00 89.25 152 ASP A C 1
ATOM 1197 O O . ASP A 1 152 ? 13.835 -4.618 -22.782 1.00 89.25 152 ASP A O 1
ATOM 1201 N N . GLY A 1 153 ? 14.284 -6.549 -21.750 1.00 86.44 153 GLY A N 1
ATOM 1202 C CA . GLY A 1 153 ? 15.711 -6.576 -22.074 1.00 86.44 153 GLY A CA 1
ATOM 1203 C C . GLY A 1 153 ? 16.634 -5.756 -21.155 1.00 86.44 153 GLY A C 1
ATOM 1204 O O . GLY A 1 153 ? 17.861 -5.907 -21.278 1.00 86.44 153 GLY A O 1
ATOM 1205 N N . TYR A 1 154 ? 16.085 -4.970 -20.216 1.00 89.88 154 TYR A N 1
ATOM 1206 C CA . TYR A 1 154 ? 16.793 -4.061 -19.296 1.00 89.88 154 TYR A CA 1
ATOM 1207 C C . TYR A 1 154 ? 16.628 -4.444 -17.813 1.00 89.88 154 TYR A C 1
ATOM 1209 O O . TYR A 1 154 ? 16.499 -3.580 -16.955 1.00 89.88 154 TYR A O 1
ATOM 1217 N N . GLU A 1 155 ? 16.714 -5.733 -17.468 1.00 88.31 155 GLU A N 1
ATOM 1218 C CA . GLU A 1 155 ? 16.451 -6.239 -16.100 1.00 88.31 155 GLU A CA 1
ATOM 1219 C C . GLU A 1 155 ? 17.263 -5.583 -14.965 1.00 88.31 155 GLU A C 1
ATOM 1221 O O . GLU A 1 155 ? 16.853 -5.619 -13.808 1.00 88.31 155 GLU A O 1
ATOM 1226 N N . LYS A 1 156 ? 18.424 -4.989 -15.268 1.00 89.25 156 LYS A N 1
ATOM 1227 C CA . LYS A 1 156 ? 19.254 -4.287 -14.272 1.00 89.25 156 LYS A CA 1
ATOM 1228 C C . LYS A 1 156 ? 18.723 -2.896 -13.906 1.00 89.25 156 LYS A C 1
ATOM 1230 O O . LYS A 1 156 ? 19.143 -2.354 -12.889 1.00 89.25 156 LYS A O 1
ATOM 1235 N N . LEU A 1 157 ? 17.847 -2.320 -14.728 1.00 92.50 157 LEU A N 1
ATOM 1236 C CA . LEU A 1 157 ? 17.160 -1.060 -14.467 1.00 92.50 157 LEU A CA 1
ATOM 1237 C C . LEU A 1 157 ? 15.725 -1.390 -14.052 1.00 92.50 157 LEU A C 1
ATOM 1239 O O . LEU A 1 157 ? 14.883 -1.689 -14.896 1.00 92.50 157 LEU A O 1
ATOM 1243 N N . PHE A 1 158 ? 15.464 -1.371 -12.748 1.00 95.88 158 PHE A N 1
ATOM 1244 C CA . PHE A 1 158 ? 14.167 -1.745 -12.200 1.00 95.88 158 PHE A CA 1
ATOM 1245 C C . PHE A 1 158 ? 13.759 -0.824 -11.054 1.00 95.88 158 PHE A C 1
ATOM 1247 O O . PHE A 1 158 ? 14.597 -0.372 -10.272 1.00 95.88 158 PHE A O 1
ATOM 1254 N N . GLN A 1 159 ? 12.455 -0.602 -10.940 1.00 97.31 159 GLN A N 1
ATOM 1255 C CA . GLN A 1 159 ? 11.826 0.008 -9.773 1.00 97.31 159 GLN A CA 1
ATOM 1256 C C . GLN A 1 159 ? 11.189 -1.091 -8.926 1.00 97.31 159 GLN A C 1
ATOM 1258 O O . GLN A 1 159 ? 10.608 -2.038 -9.456 1.00 97.31 159 GLN A O 1
ATOM 1263 N N . THR A 1 160 ? 11.282 -0.953 -7.606 1.00 97.69 160 THR A N 1
ATOM 1264 C CA . THR A 1 160 ? 10.558 -1.785 -6.642 1.00 97.69 160 THR A CA 1
ATOM 1265 C C . THR A 1 160 ? 9.319 -1.041 -6.154 1.00 97.69 160 THR A C 1
ATOM 1267 O O . THR A 1 160 ? 9.419 0.080 -5.668 1.00 97.69 160 THR A O 1
ATOM 1270 N N . HIS A 1 161 ? 8.157 -1.676 -6.240 1.00 97.25 161 HIS A N 1
ATOM 1271 C CA . HIS A 1 161 ? 6.895 -1.190 -5.692 1.00 97.25 161 HIS A CA 1
ATOM 1272 C C . HIS A 1 161 ? 6.505 -2.038 -4.480 1.00 97.25 161 HIS A C 1
ATOM 1274 O O . HIS A 1 161 ? 6.386 -3.257 -4.586 1.00 97.25 161 HIS A O 1
ATOM 1280 N N . ILE A 1 162 ? 6.305 -1.409 -3.327 1.00 97.62 162 ILE A N 1
ATOM 1281 C CA . ILE A 1 162 ? 5.864 -2.061 -2.092 1.00 97.62 162 ILE A CA 1
ATOM 1282 C C . ILE A 1 162 ? 4.382 -1.744 -1.908 1.00 97.62 162 ILE A C 1
ATOM 1284 O O . ILE A 1 162 ? 4.028 -0.620 -1.556 1.00 97.62 162 ILE A O 1
ATOM 1288 N N . LEU A 1 163 ? 3.521 -2.735 -2.140 1.00 96.94 163 LEU A N 1
ATOM 1289 C CA . LEU A 1 163 ? 2.082 -2.600 -1.935 1.00 96.94 163 LEU A CA 1
ATOM 1290 C C . LEU A 1 163 ? 1.716 -2.997 -0.502 1.00 96.94 163 LEU A C 1
ATOM 1292 O O . LEU A 1 163 ? 1.883 -4.152 -0.094 1.00 96.94 163 LEU A O 1
ATOM 1296 N N . GLN A 1 164 ? 1.195 -2.034 0.249 1.00 97.12 164 GLN A N 1
ATOM 1297 C CA . GLN A 1 164 ? 0.606 -2.212 1.571 1.00 97.12 164 GLN A CA 1
ATOM 1298 C C . GLN A 1 164 ? -0.917 -2.155 1.463 1.00 97.12 164 GLN A C 1
ATOM 1300 O O . GLN A 1 164 ? -1.464 -1.393 0.666 1.00 97.12 164 GLN A O 1
ATOM 1305 N N . VAL A 1 165 ? -1.607 -2.966 2.264 1.00 97.69 165 VAL A N 1
ATOM 1306 C CA . VAL A 1 165 ? -3.070 -3.014 2.273 1.00 97.69 165 VAL A CA 1
ATOM 1307 C C . VAL A 1 165 ? -3.571 -2.808 3.690 1.00 97.69 165 VAL A C 1
ATOM 1309 O O . VAL A 1 165 ? -3.282 -3.612 4.577 1.00 97.69 165 VAL A O 1
ATOM 1312 N N . ASN A 1 166 ? -4.345 -1.746 3.875 1.00 98.06 166 ASN A N 1
ATOM 1313 C CA . ASN A 1 166 ? -5.073 -1.480 5.098 1.00 98.06 166 ASN A CA 1
ATOM 1314 C C . ASN A 1 166 ? -6.464 -2.130 5.011 1.00 98.06 166 ASN A C 1
ATOM 1316 O O . ASN A 1 166 ? -7.121 -2.118 3.972 1.00 98.06 166 ASN A O 1
ATOM 1320 N N . VAL A 1 167 ? -6.919 -2.719 6.108 1.00 98.25 167 VAL A N 1
ATOM 1321 C CA . VAL A 1 167 ? -8.228 -3.361 6.252 1.00 98.25 167 VAL A CA 1
ATOM 1322 C C . VAL A 1 167 ? -8.998 -2.584 7.319 1.00 98.25 167 VAL A C 1
ATOM 1324 O O . VAL A 1 167 ? -8.492 -2.499 8.446 1.00 98.25 167 VAL A O 1
ATOM 1327 N N . PRO A 1 168 ? -10.178 -2.017 7.003 1.00 97.94 168 PRO A N 1
ATOM 1328 C CA . PRO A 1 168 ? -10.999 -1.308 7.980 1.00 97.94 168 PRO A CA 1
ATOM 1329 C C . PRO A 1 168 ? -11.321 -2.183 9.198 1.00 97.94 168 PRO A C 1
ATOM 1331 O O . PRO A 1 168 ? -11.344 -3.412 9.071 1.00 97.94 168 PRO A O 1
ATOM 1334 N N . PRO A 1 169 ? -11.569 -1.585 10.374 1.00 98.38 169 PRO A N 1
ATOM 1335 C CA . PRO A 1 169 ? -11.934 -2.345 11.553 1.00 98.38 169 PRO A CA 1
ATOM 1336 C C . PRO A 1 169 ? -13.239 -3.121 11.333 1.00 98.38 169 PRO A C 1
ATOM 1338 O O . PRO A 1 169 ? -14.159 -2.610 10.703 1.00 98.38 169 PRO A O 1
ATOM 1341 N N . VAL A 1 170 ? -13.314 -4.334 11.873 1.00 97.94 170 VAL A N 1
ATOM 1342 C CA . VAL A 1 170 ? -14.558 -5.091 12.043 1.00 97.94 170 VAL A CA 1
ATOM 1343 C C . VAL A 1 170 ? -14.684 -5.415 13.517 1.00 97.94 170 VAL A C 1
ATOM 1345 O O . VAL A 1 170 ? -13.839 -6.125 14.073 1.00 97.94 170 VAL A O 1
ATOM 1348 N N . ILE A 1 171 ? -15.714 -4.872 14.151 1.00 97.62 171 ILE A N 1
ATOM 1349 C CA . ILE A 1 171 ? -15.903 -4.945 15.595 1.00 97.62 171 ILE A CA 1
ATOM 1350 C C . ILE A 1 171 ? -16.978 -5.973 15.967 1.00 97.62 171 ILE A C 1
ATOM 1352 O O . ILE A 1 171 ? -17.901 -6.253 15.204 1.00 97.62 171 ILE A O 1
ATOM 1356 N N . ARG A 1 172 ? -16.848 -6.564 17.155 1.00 97.81 172 ARG A N 1
ATOM 1357 C CA . ARG A 1 172 ? -17.887 -7.377 17.795 1.00 97.81 172 ARG A CA 1
ATOM 1358 C C . ARG A 1 172 ? -17.872 -7.135 19.294 1.00 97.81 172 ARG A C 1
ATOM 1360 O O . ARG A 1 172 ? -16.844 -7.373 19.940 1.00 97.81 172 ARG A O 1
ATOM 1367 N N . VAL A 1 173 ? -19.004 -6.728 19.860 1.00 98.06 173 VAL A N 1
ATOM 1368 C CA . VAL A 1 173 ? -19.174 -6.659 21.318 1.00 98.06 173 VAL A CA 1
ATOM 1369 C C . VAL A 1 173 ? -19.855 -7.908 21.870 1.00 98.06 173 VAL A C 1
ATOM 1371 O O . VAL A 1 173 ? -20.661 -8.560 21.209 1.00 98.06 173 VAL A O 1
ATOM 1374 N N . TYR A 1 174 ? -19.514 -8.279 23.102 1.00 97.12 174 TYR A N 1
ATOM 1375 C CA . TYR A 1 174 ? -20.169 -9.374 23.806 1.00 97.12 174 TYR A CA 1
ATOM 1376 C C . TYR A 1 174 ? -20.248 -9.108 25.315 1.00 97.12 174 TYR A C 1
ATOM 1378 O O . TYR A 1 174 ? -19.222 -8.810 25.936 1.00 97.12 174 TYR A O 1
ATOM 1386 N N . PRO A 1 175 ? -21.415 -9.315 25.945 1.00 97.94 175 PRO A N 1
ATOM 1387 C CA . PRO A 1 175 ? -22.709 -9.614 25.314 1.00 97.94 175 PRO A CA 1
ATOM 1388 C C . PRO A 1 175 ? -23.303 -8.385 24.596 1.00 97.94 175 PRO A C 1
ATOM 1390 O O . PRO A 1 175 ? -22.991 -7.264 24.968 1.00 97.94 175 PRO A O 1
ATOM 1393 N N . GLU A 1 176 ? -24.189 -8.580 23.613 1.00 97.25 176 GLU A N 1
ATOM 1394 C CA . GLU A 1 176 ? -24.946 -7.471 22.983 1.00 97.25 176 GLU A CA 1
ATOM 1395 C C . GLU A 1 176 ? -25.890 -6.790 23.990 1.00 97.25 176 GLU A C 1
ATOM 1397 O O . GLU A 1 176 ? -26.099 -5.576 23.989 1.00 97.25 176 GLU A O 1
ATOM 1402 N N . SER A 1 177 ? -26.463 -7.580 24.900 1.00 96.81 177 SER A N 1
ATOM 1403 C CA . SER A 1 177 ? -27.242 -7.071 26.018 1.00 96.81 177 SER A CA 1
ATOM 1404 C C . SER A 1 177 ? -27.101 -7.957 27.247 1.00 96.81 177 SER A C 1
ATOM 1406 O O . SER A 1 177 ? -27.014 -9.184 27.156 1.00 96.81 177 SER A O 1
ATOM 1408 N N . GLN A 1 178 ? -27.087 -7.329 28.419 1.00 96.12 178 GLN A N 1
ATOM 1409 C CA . GLN A 1 178 ? -27.010 -8.011 29.698 1.00 96.12 178 GLN A CA 1
ATOM 1410 C C . GLN A 1 178 ? -27.915 -7.336 30.722 1.00 96.12 178 GLN A C 1
ATOM 1412 O O . GLN A 1 178 ? -27.886 -6.118 30.876 1.00 96.12 178 GLN A O 1
ATOM 1417 N N . ALA A 1 179 ? -28.665 -8.143 31.472 1.00 95.19 179 ALA A N 1
ATOM 1418 C CA . ALA A 1 179 ? -29.343 -7.707 32.685 1.00 95.19 179 ALA A CA 1
ATOM 1419 C C . ALA A 1 179 ? -28.551 -8.168 33.919 1.00 95.19 179 ALA A C 1
ATOM 1421 O O . ALA A 1 179 ? -28.111 -9.322 33.979 1.00 95.19 179 ALA A O 1
ATOM 1422 N N . ARG A 1 180 ? -28.354 -7.281 34.898 1.00 95.00 180 ARG A N 1
ATOM 1423 C CA . ARG A 1 180 ? -27.696 -7.590 36.177 1.00 95.00 180 ARG A CA 1
ATOM 1424 C C . ARG A 1 180 ? -28.482 -7.035 37.352 1.00 95.00 180 ARG A C 1
ATOM 1426 O O . ARG A 1 180 ? -29.057 -5.957 37.270 1.00 95.00 180 ARG A O 1
ATOM 1433 N N . GLU A 1 181 ? -28.471 -7.771 38.454 1.00 93.62 181 GLU A N 1
ATOM 1434 C CA . GLU A 1 181 ? -28.962 -7.260 39.731 1.00 93.62 181 GLU A CA 1
ATOM 1435 C C . GLU A 1 181 ? -27.922 -6.316 40.356 1.00 93.62 181 GLU A C 1
ATOM 1437 O O . GLU A 1 181 ? -26.717 -6.505 40.135 1.00 93.62 181 GLU A O 1
ATOM 1442 N N . PRO A 1 182 ? -28.353 -5.318 41.149 1.00 94.31 182 PRO A N 1
ATOM 1443 C CA . PRO A 1 182 ? -27.436 -4.489 41.918 1.00 94.31 182 PRO A CA 1
ATOM 1444 C C . PRO A 1 182 ? -26.498 -5.341 42.781 1.00 94.31 182 PRO A C 1
ATOM 1446 O O . PRO A 1 182 ? -26.920 -6.343 43.358 1.00 94.31 182 PRO A O 1
ATOM 1449 N N . GLY A 1 183 ? -25.227 -4.956 42.893 1.00 93.38 183 GLY A N 1
ATOM 1450 C CA . GLY A 1 183 ? -24.242 -5.735 43.656 1.00 93.38 183 GLY A CA 1
ATOM 1451 C C . GLY A 1 183 ? -23.460 -6.767 42.844 1.00 93.38 183 GLY A C 1
ATOM 1452 O O . GLY A 1 183 ? -22.379 -7.174 43.267 1.00 93.38 183 GLY A O 1
ATOM 1453 N N . ILE A 1 184 ? -23.967 -7.185 41.681 1.00 95.12 184 ILE A N 1
ATOM 1454 C CA . ILE A 1 184 ? -23.338 -8.219 40.850 1.00 95.12 184 ILE A CA 1
ATOM 1455 C C . ILE A 1 184 ? -22.342 -7.592 39.875 1.00 95.12 184 ILE A C 1
ATOM 1457 O O . ILE A 1 184 ? -22.513 -6.462 39.430 1.00 95.12 184 ILE A O 1
ATOM 1461 N N . THR A 1 185 ? -21.292 -8.332 39.522 1.00 96.75 185 THR A N 1
ATOM 1462 C CA . THR A 1 185 ? -20.318 -7.903 38.515 1.00 96.75 185 THR A CA 1
ATOM 1463 C C . THR A 1 185 ? -20.887 -7.968 37.090 1.00 96.75 185 THR A C 1
ATOM 1465 O O . THR A 1 185 ? -21.502 -8.966 36.702 1.00 96.75 185 THR A O 1
ATOM 1468 N N . ALA A 1 186 ? -20.614 -6.942 36.281 1.00 97.75 186 ALA A N 1
ATOM 1469 C CA . ALA A 1 186 ? -20.824 -6.934 34.833 1.00 97.75 186 ALA A CA 1
ATOM 1470 C C . ALA A 1 186 ? -19.485 -6.854 34.084 1.00 97.75 186 ALA A C 1
ATOM 1472 O O . ALA A 1 186 ? -18.519 -6.256 34.559 1.00 97.75 186 ALA A O 1
ATOM 1473 N N . SER A 1 187 ? -19.444 -7.460 32.901 1.00 97.94 187 SER A N 1
ATOM 1474 C CA . SER A 1 187 ? -18.293 -7.448 31.999 1.00 97.94 187 SER A CA 1
ATOM 1475 C C . SER A 1 187 ? -18.805 -7.353 30.569 1.00 97.94 187 SER A C 1
ATOM 1477 O O . SER A 1 187 ? -19.630 -8.176 30.158 1.00 97.94 187 SER A O 1
ATOM 1479 N N . LEU A 1 188 ? -18.343 -6.328 29.853 1.00 98.25 188 LEU A N 1
ATOM 1480 C CA . LEU A 1 188 ? -18.663 -6.064 28.454 1.00 98.25 188 LEU A CA 1
ATOM 1481 C C . LEU A 1 188 ? -17.352 -6.076 27.675 1.00 98.25 188 LEU A C 1
ATOM 1483 O O . LEU A 1 188 ? -16.444 -5.299 27.971 1.00 98.25 188 LEU A O 1
ATOM 1487 N N . ARG A 1 189 ? -17.232 -6.975 26.706 1.00 98.25 189 ARG A N 1
ATOM 1488 C CA . ARG A 1 189 ? -16.015 -7.172 25.918 1.00 98.25 189 ARG A CA 1
ATOM 1489 C C . ARG A 1 189 ? -16.207 -6.671 24.504 1.00 98.25 189 ARG A C 1
ATOM 1491 O O . ARG A 1 189 ? -17.310 -6.707 23.973 1.00 98.25 189 ARG A O 1
ATOM 1498 N N . CYS A 1 190 ?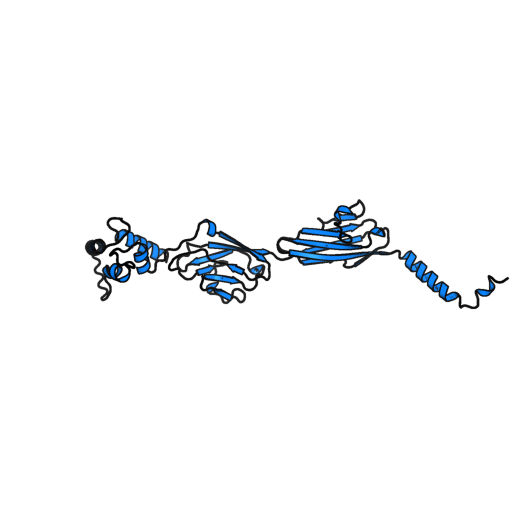 -15.109 -6.255 23.902 1.00 98.00 190 CYS A N 1
ATOM 1499 C CA . CYS A 1 190 ? -15.041 -5.784 22.538 1.00 98.00 190 CYS A CA 1
ATOM 1500 C C . CYS A 1 190 ? -13.823 -6.395 21.859 1.00 98.00 190 CYS A C 1
ATOM 1502 O O . CYS A 1 190 ? -12.694 -6.258 22.333 1.00 98.00 190 CYS A O 1
ATOM 1504 N N . HIS A 1 191 ? -14.071 -7.086 20.755 1.00 97.75 191 HIS A N 1
ATOM 1505 C CA . HIS A 1 191 ? -13.045 -7.619 19.872 1.00 97.75 191 HIS A CA 1
ATOM 1506 C C . HIS A 1 191 ? -13.091 -6.844 18.562 1.00 97.75 191 HIS A C 1
ATOM 1508 O O . HIS A 1 191 ? -14.175 -6.603 18.037 1.00 97.75 191 HIS A O 1
ATOM 1514 N N . ALA A 1 192 ? -11.931 -6.461 18.037 1.00 97.62 192 ALA A N 1
ATOM 1515 C CA . ALA A 1 192 ? -11.834 -5.812 16.739 1.00 97.62 192 ALA A CA 1
ATOM 1516 C C . ALA A 1 192 ? -10.693 -6.410 15.924 1.00 97.62 192 ALA A C 1
ATOM 1518 O O . ALA A 1 192 ? -9.584 -6.605 16.425 1.00 97.62 192 ALA A O 1
ATOM 1519 N N . GLU A 1 193 ? -10.970 -6.652 14.651 1.00 97.69 193 GLU A N 1
ATOM 1520 C CA . GLU A 1 193 ? -9.993 -7.082 13.654 1.00 97.69 193 GLU A CA 1
ATOM 1521 C C . GLU A 1 193 ? -9.784 -5.964 12.640 1.00 97.69 193 GLU A C 1
ATOM 1523 O O . GLU A 1 193 ? -10.666 -5.143 12.434 1.00 97.69 193 GLU A O 1
ATOM 1528 N N . GLY A 1 194 ? -8.607 -5.896 12.027 1.00 97.56 194 GLY A N 1
ATOM 1529 C CA . GLY A 1 194 ? -8.267 -4.855 11.061 1.00 97.56 194 GLY A CA 1
ATOM 1530 C C . GLY A 1 194 ? -6.760 -4.765 10.855 1.00 97.56 194 GLY A C 1
ATOM 1531 O O . GLY A 1 194 ? -5.979 -5.295 11.651 1.00 97.56 194 GLY A O 1
ATOM 1532 N N . ILE A 1 195 ? -6.352 -4.101 9.776 1.00 97.38 195 ILE A N 1
ATOM 1533 C CA . ILE A 1 195 ? -4.944 -3.884 9.427 1.00 97.38 195 ILE A CA 1
ATOM 1534 C C . ILE A 1 195 ? -4.743 -2.392 9.123 1.00 97.38 195 ILE A C 1
ATOM 1536 O O . ILE A 1 195 ? -5.386 -1.879 8.215 1.00 97.38 195 ILE A O 1
ATOM 1540 N N . PRO A 1 196 ? -3.864 -1.678 9.838 1.00 97.31 196 PRO A N 1
ATOM 1541 C CA . PRO A 1 196 ? -3.209 -2.083 11.082 1.00 97.31 196 PRO A CA 1
ATOM 1542 C C . PRO A 1 196 ? -4.211 -2.428 12.197 1.00 97.31 196 PRO A C 1
ATOM 1544 O O . PRO A 1 196 ? -5.391 -2.079 12.107 1.00 97.31 196 PRO A O 1
ATOM 1547 N N . SER A 1 197 ? -3.740 -3.104 13.251 1.00 96.81 197 SER A N 1
ATOM 1548 C CA . SER A 1 197 ? -4.575 -3.477 14.401 1.00 96.81 197 SER A CA 1
ATOM 1549 C C . SER A 1 197 ? -5.312 -2.256 14.980 1.00 96.81 197 SER A C 1
ATOM 1551 O O . SER A 1 197 ? -4.646 -1.275 15.329 1.00 96.81 197 SER A O 1
ATOM 1553 N N . PRO A 1 198 ? -6.656 -2.286 15.087 1.00 97.88 198 PRO A N 1
ATOM 1554 C CA . PRO A 1 198 ? -7.431 -1.132 15.528 1.00 97.88 198 PRO A CA 1
ATOM 1555 C C . PRO A 1 198 ? -7.172 -0.749 16.986 1.00 97.88 198 PRO A C 1
ATOM 1557 O O . PRO A 1 198 ? -6.985 -1.600 17.856 1.00 97.88 198 PRO A O 1
ATOM 1560 N N . GLN A 1 199 ? -7.224 0.550 17.269 1.00 97.50 199 GLN A N 1
ATOM 1561 C CA . GLN A 1 199 ? -7.259 1.075 18.629 1.00 97.50 199 GLN A CA 1
ATOM 1562 C C . GLN A 1 199 ? -8.701 1.087 19.135 1.00 97.50 199 GLN A C 1
ATOM 1564 O O . GLN A 1 199 ? -9.593 1.576 18.440 1.00 97.50 199 GLN A O 1
ATOM 1569 N N . LEU A 1 200 ? -8.915 0.571 20.348 1.00 97.94 200 LEU A N 1
ATOM 1570 C CA . LEU A 1 200 ? -10.228 0.508 20.985 1.00 97.94 200 LEU A CA 1
ATOM 1571 C C . LEU A 1 200 ? -10.469 1.698 21.914 1.00 97.94 200 LEU A C 1
ATOM 1573 O O . LEU A 1 200 ? -9.577 2.158 22.633 1.00 97.94 200 LEU A O 1
ATOM 1577 N N . SER A 1 201 ? -11.713 2.156 21.941 1.00 97.81 201 SER A N 1
ATOM 1578 C CA . SER A 1 201 ? -12.220 3.143 22.891 1.00 97.81 201 SER A CA 1
ATOM 1579 C C . SER A 1 201 ? -13.683 2.856 23.219 1.00 97.81 201 SER A C 1
ATOM 1581 O O . SER A 1 201 ? -14.342 2.112 22.502 1.00 97.81 201 SER A O 1
ATOM 1583 N N . TRP A 1 202 ? -14.185 3.415 24.319 1.00 98.62 202 TRP A N 1
ATOM 1584 C CA . TRP A 1 202 ? -15.540 3.147 24.794 1.00 98.62 202 TRP A CA 1
ATOM 1585 C C . TRP A 1 202 ? -16.267 4.439 25.141 1.00 98.62 202 TRP A C 1
ATOM 1587 O O . TRP A 1 202 ? -15.696 5.334 25.769 1.00 98.62 202 TRP A O 1
ATOM 1597 N N . LEU A 1 203 ? -17.552 4.490 24.807 1.00 98.56 203 LEU A N 1
ATOM 1598 C CA . LEU A 1 203 ? -18.487 5.513 25.253 1.00 98.56 203 LEU A CA 1
ATOM 1599 C C . LEU A 1 203 ? -19.532 4.882 26.177 1.00 98.56 203 LEU A C 1
ATOM 1601 O O . LEU A 1 203 ? -20.031 3.799 25.890 1.00 98.56 203 LEU A O 1
ATOM 1605 N N . LYS A 1 204 ? -19.915 5.575 27.251 1.00 97.75 204 LYS A N 1
ATOM 1606 C CA . LYS A 1 204 ? -21.116 5.269 28.044 1.00 97.75 204 LYS A CA 1
ATOM 1607 C C . LYS A 1 204 ? -22.143 6.365 27.786 1.00 97.75 204 LYS A C 1
ATOM 1609 O O . LYS A 1 204 ? -21.909 7.521 28.143 1.00 97.75 204 LYS A O 1
ATOM 1614 N N . ASN A 1 205 ? -23.273 6.010 27.176 1.00 96.81 205 ASN A N 1
ATOM 1615 C CA . ASN A 1 205 ? -24.340 6.943 26.792 1.00 96.81 205 ASN A CA 1
ATOM 1616 C C . ASN A 1 205 ? -23.811 8.143 25.976 1.00 96.81 205 ASN A C 1
ATOM 1618 O O . ASN A 1 205 ? -24.143 9.294 26.255 1.00 96.81 205 ASN A O 1
ATOM 1622 N N . GLY A 1 206 ? -22.926 7.871 25.010 1.00 96.44 206 GLY A N 1
ATOM 1623 C CA . GLY A 1 206 ? -22.337 8.879 24.120 1.00 96.44 206 GLY A CA 1
ATOM 1624 C C . GLY A 1 206 ? -21.195 9.717 24.713 1.00 96.44 206 GLY A C 1
ATOM 1625 O O . GLY A 1 206 ? -20.627 10.541 24.005 1.00 96.44 206 GLY A O 1
ATOM 1626 N N . MET A 1 207 ? -20.821 9.520 25.981 1.00 97.31 207 MET A N 1
ATOM 1627 C CA . MET A 1 207 ? -19.681 10.206 26.609 1.00 97.31 207 MET A CA 1
ATOM 1628 C C . MET A 1 207 ? -18.490 9.264 26.771 1.00 97.31 207 MET A C 1
ATOM 1630 O O . MET A 1 207 ? -18.686 8.105 27.130 1.00 97.31 207 MET A O 1
ATOM 1634 N N . ASP A 1 208 ? -17.264 9.767 26.582 1.00 97.31 208 ASP A N 1
ATOM 1635 C CA . ASP A 1 208 ? -16.033 8.986 26.781 1.00 97.31 208 ASP A CA 1
ATOM 1636 C C . ASP A 1 208 ? -16.033 8.323 28.164 1.00 97.31 208 ASP A C 1
ATOM 1638 O O . ASP A 1 208 ? -16.124 8.993 29.198 1.00 97.31 208 ASP A O 1
ATOM 1642 N N . ILE A 1 209 ? -15.926 6.992 28.192 1.00 96.75 209 ILE A N 1
ATOM 1643 C CA . ILE A 1 209 ? -15.971 6.227 29.436 1.00 96.75 209 ILE A CA 1
ATOM 1644 C C . ILE A 1 209 ? -14.837 6.617 30.390 1.00 96.75 209 ILE A C 1
ATOM 1646 O O . ILE A 1 209 ? -14.983 6.454 31.602 1.00 96.75 209 ILE A O 1
ATOM 1650 N N . LYS A 1 210 ? -13.727 7.172 29.877 1.00 95.31 210 LYS A N 1
ATOM 1651 C CA . LYS A 1 210 ? -12.585 7.636 30.677 1.00 95.31 210 LYS A CA 1
ATOM 1652 C C . LYS A 1 210 ? -12.994 8.666 31.727 1.00 95.31 210 LYS A C 1
ATOM 1654 O O . LYS A 1 210 ? -12.416 8.678 32.809 1.00 95.31 210 LYS A O 1
ATOM 1659 N N . VAL A 1 211 ? -14.025 9.475 31.457 1.00 95.00 211 VAL A N 1
ATOM 1660 C CA . VAL A 1 211 ? -14.553 10.458 32.423 1.00 95.00 211 VAL A CA 1
ATOM 1661 C C . VAL A 1 211 ? -15.468 9.836 33.487 1.00 95.00 211 VAL A C 1
ATOM 1663 O O . VAL A 1 211 ? -15.870 10.518 34.428 1.00 95.00 211 VAL A O 1
ATOM 1666 N N . LYS A 1 212 ? -15.827 8.555 33.337 1.00 92.06 212 LYS A N 1
ATOM 1667 C CA . LYS A 1 212 ? -16.693 7.783 34.245 1.00 92.06 212 LYS A CA 1
ATOM 1668 C C . LYS A 1 212 ? -15.947 6.676 35.000 1.00 92.06 212 LYS A C 1
ATOM 1670 O O . LYS A 1 212 ? -16.579 5.969 35.782 1.00 92.06 212 LYS A O 1
ATOM 1675 N N . LEU A 1 213 ? -14.640 6.507 34.774 1.00 94.69 213 LEU A N 1
ATOM 1676 C CA . LEU A 1 213 ? -13.843 5.489 35.461 1.00 94.69 213 LEU A CA 1
ATOM 1677 C C . LEU A 1 213 ? -13.832 5.725 36.975 1.00 94.69 213 LEU A C 1
ATOM 1679 O O . LEU A 1 213 ? -13.750 6.856 37.453 1.00 94.69 213 LEU A O 1
ATOM 1683 N N . SER A 1 214 ? -13.889 4.635 37.731 1.00 95.38 214 SER A N 1
ATOM 1684 C CA . SER A 1 214 ? -13.906 4.635 39.192 1.00 95.38 214 SER A CA 1
ATOM 1685 C C . SER A 1 214 ? -13.237 3.366 39.730 1.00 95.38 214 SER A C 1
ATOM 1687 O O . SER A 1 214 ? -12.686 2.569 38.973 1.00 95.38 214 SER A O 1
ATOM 1689 N N . LYS A 1 215 ? -13.271 3.142 41.051 1.00 93.94 215 LYS A N 1
ATOM 1690 C CA . LYS A 1 215 ? -12.820 1.856 41.618 1.00 93.94 215 LYS A CA 1
ATOM 1691 C C . LYS A 1 215 ? -13.715 0.690 41.178 1.00 93.94 215 LYS A C 1
ATOM 1693 O O . LYS A 1 215 ? -13.266 -0.451 41.182 1.00 93.94 215 LYS A O 1
ATOM 1698 N N . GLN A 1 216 ? -14.972 0.978 40.848 1.00 94.88 216 GLN A N 1
ATOM 1699 C CA . GLN A 1 216 ? -15.984 0.002 40.470 1.00 94.88 216 GLN A CA 1
ATOM 1700 C C . GLN A 1 216 ? -16.028 -0.209 38.956 1.00 94.88 216 GLN A C 1
ATOM 1702 O O . GLN A 1 216 ? -16.150 -1.354 38.541 1.00 94.88 216 GLN A O 1
ATOM 1707 N N . LEU A 1 217 ? -15.895 0.859 38.156 1.00 97.12 217 LEU A N 1
ATOM 1708 C CA . LEU A 1 217 ? -15.924 0.831 36.690 1.00 97.12 217 LEU A CA 1
ATOM 1709 C C . LEU A 1 217 ? -14.509 1.032 36.138 1.00 97.12 217 LEU A C 1
ATOM 1711 O O . LEU A 1 217 ? -13.938 2.118 36.239 1.00 97.12 217 LEU A O 1
ATOM 1715 N N . THR A 1 218 ? -13.954 -0.012 35.526 1.00 97.62 218 THR A N 1
ATOM 1716 C CA . THR A 1 218 ? -12.571 -0.033 35.026 1.00 97.62 218 THR A CA 1
ATOM 1717 C C . THR A 1 218 ? -12.495 -0.541 33.591 1.00 97.62 218 THR A C 1
ATOM 1719 O O . THR A 1 218 ? -13.348 -1.311 33.153 1.00 97.62 218 THR A O 1
ATOM 1722 N N . LEU A 1 219 ? -11.454 -0.124 32.868 1.00 97.56 219 LEU A N 1
ATOM 1723 C CA . LEU A 1 219 ? -11.067 -0.731 31.596 1.00 97.56 219 LEU A CA 1
ATOM 1724 C C . LEU A 1 219 ? -9.989 -1.787 31.850 1.00 97.56 219 LEU A C 1
ATOM 1726 O O . LEU A 1 219 ? -8.954 -1.491 32.447 1.00 97.56 219 LEU A O 1
ATOM 1730 N N . GLN A 1 220 ? -10.235 -3.009 31.395 1.00 95.88 220 GLN A N 1
ATOM 1731 C CA . GLN A 1 220 ? -9.341 -4.157 31.520 1.00 95.88 220 GLN A CA 1
ATOM 1732 C C . GLN A 1 220 ? -8.885 -4.636 30.137 1.00 95.88 220 GLN A C 1
ATOM 1734 O O . GLN A 1 220 ? -9.323 -4.113 29.110 1.00 95.88 220 GLN A O 1
ATOM 1739 N N . ALA A 1 221 ? -7.955 -5.597 30.113 1.00 94.44 221 ALA A N 1
ATOM 1740 C CA . ALA A 1 221 ? -7.442 -6.214 28.886 1.00 94.44 221 ALA A CA 1
ATOM 1741 C C . ALA A 1 221 ? -7.033 -5.175 27.816 1.00 94.44 221 ALA A C 1
ATOM 1743 O O . ALA A 1 221 ? -7.467 -5.227 26.667 1.00 94.44 221 ALA A O 1
ATOM 1744 N N . ASN A 1 222 ? -6.230 -4.184 28.225 1.00 91.88 222 ASN A N 1
ATOM 1745 C CA . ASN A 1 222 ? -5.767 -3.073 27.383 1.00 91.88 222 ASN A CA 1
ATOM 1746 C C . ASN A 1 222 ? -6.896 -2.264 26.711 1.00 91.88 222 ASN A C 1
ATOM 1748 O O . ASN A 1 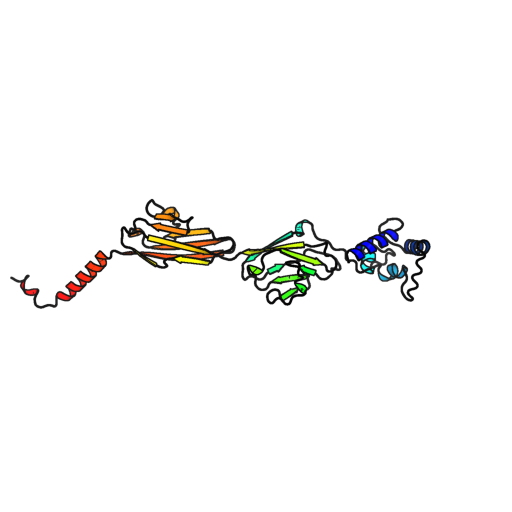222 ? -6.719 -1.742 25.615 1.00 91.88 222 ASN A O 1
ATOM 1752 N N . GLY A 1 223 ? -8.051 -2.141 27.372 1.00 93.44 223 GLY A N 1
ATOM 1753 C CA . GLY A 1 223 ? -9.191 -1.364 26.880 1.00 93.44 223 GLY A CA 1
ATOM 1754 C C . GLY A 1 223 ? -10.228 -2.175 26.103 1.00 93.44 223 GLY A C 1
ATOM 1755 O O . GLY A 1 223 ? -11.232 -1.605 25.689 1.00 93.44 223 GLY A O 1
ATOM 1756 N N . SER A 1 224 ? -10.033 -3.487 25.940 1.00 97.00 224 SER A N 1
ATOM 1757 C CA . SER A 1 224 ? -11.007 -4.370 25.278 1.00 97.00 224 SER A CA 1
ATOM 1758 C C . SER A 1 224 ? -12.165 -4.810 26.180 1.00 97.00 224 SER A C 1
ATOM 1760 O O . SER A 1 224 ? -13.160 -5.321 25.676 1.00 97.00 224 SER A O 1
ATOM 1762 N N . GLU A 1 225 ? -12.085 -4.595 27.496 1.00 98.12 225 GLU A N 1
ATOM 1763 C CA . GLU A 1 225 ? -13.142 -4.979 28.437 1.00 98.12 225 GLU A CA 1
ATOM 1764 C C . GLU A 1 225 ? -13.529 -3.820 29.362 1.00 98.12 225 GLU A C 1
ATOM 1766 O O . GLU A 1 225 ? -12.679 -3.249 30.046 1.00 98.12 225 GLU A O 1
ATOM 1771 N N . VAL A 1 226 ? -14.824 -3.506 29.427 1.00 98.38 226 VAL A N 1
ATOM 1772 C CA . VAL A 1 226 ? -15.421 -2.696 30.494 1.00 98.38 226 VAL A CA 1
ATOM 1773 C C . VAL A 1 226 ? -15.832 -3.635 31.619 1.00 98.38 226 VAL A C 1
ATOM 1775 O O . VAL A 1 226 ? -16.696 -4.492 31.440 1.00 98.38 226 VAL A O 1
ATOM 1778 N N . HIS A 1 227 ? -15.231 -3.454 32.791 1.00 98.31 227 HIS A N 1
ATOM 1779 C CA . HIS A 1 227 ? -15.487 -4.269 33.973 1.00 98.31 227 HIS A CA 1
ATOM 1780 C C . HIS A 1 227 ? -16.122 -3.436 35.087 1.00 98.31 227 HIS A C 1
ATOM 1782 O O . HIS A 1 227 ? -15.576 -2.397 35.470 1.00 98.31 227 HIS A O 1
ATOM 1788 N N . ILE A 1 228 ? -17.241 -3.919 35.632 1.00 98.25 228 ILE A N 1
ATOM 1789 C CA . ILE A 1 228 ? -18.002 -3.269 36.705 1.00 98.25 228 ILE A CA 1
ATOM 1790 C C . ILE A 1 228 ? -18.147 -4.249 37.869 1.00 98.25 228 ILE A C 1
ATOM 1792 O O . ILE A 1 228 ? -18.933 -5.183 37.772 1.00 98.25 228 ILE A O 1
ATOM 1796 N N . SER A 1 229 ? -17.403 -4.073 38.964 1.00 95.25 229 SER A N 1
ATOM 1797 C CA . SER A 1 229 ? -17.317 -5.073 40.050 1.00 95.25 229 SER A CA 1
ATOM 1798 C C . SER A 1 229 ? -18.500 -5.064 41.032 1.00 95.25 229 SER A C 1
ATOM 1800 O O . SER A 1 229 ? -18.743 -6.072 41.692 1.00 95.25 229 SER A O 1
ATOM 1802 N N . ASN A 1 230 ? -19.263 -3.968 41.087 1.00 95.19 230 ASN A N 1
ATOM 1803 C CA . ASN A 1 230 ? -20.463 -3.788 41.911 1.00 95.19 230 ASN A CA 1
ATOM 1804 C C . ASN A 1 230 ? -21.444 -2.867 41.163 1.00 95.19 230 ASN A C 1
ATOM 1806 O O . ASN A 1 230 ? -21.315 -1.644 41.235 1.00 95.19 230 ASN A O 1
ATOM 1810 N N . VAL A 1 231 ? -22.360 -3.456 40.392 1.00 96.19 231 VAL A N 1
ATOM 1811 C CA . VAL A 1 231 ? -23.286 -2.725 39.512 1.00 96.19 231 VAL A CA 1
ATOM 1812 C C . VAL A 1 231 ? -24.333 -1.939 40.314 1.00 96.19 231 VAL A C 1
ATOM 1814 O O . VAL A 1 231 ? -24.939 -2.473 41.244 1.00 96.19 231 VAL A O 1
ATOM 1817 N N . HIS A 1 232 ? -24.576 -0.686 39.921 1.00 94.94 232 HIS A N 1
ATOM 1818 C CA . HIS A 1 232 ? -25.612 0.205 40.464 1.00 94.94 232 HIS A CA 1
ATOM 1819 C C . HIS A 1 232 ? -26.600 0.630 39.372 1.00 94.94 232 HIS A C 1
ATOM 1821 O O . HIS A 1 232 ? -26.287 0.571 38.191 1.00 94.94 232 HIS A O 1
ATOM 1827 N N . PHE A 1 233 ? -27.789 1.128 39.732 1.00 93.69 233 PHE A N 1
ATOM 1828 C CA . PHE A 1 233 ? -28.791 1.543 38.734 1.00 93.69 233 PHE A CA 1
ATOM 1829 C C . PHE A 1 233 ? -28.272 2.579 37.718 1.00 93.69 233 PHE A C 1
ATOM 1831 O O . PHE A 1 233 ? -28.672 2.538 36.556 1.00 93.69 233 PHE A O 1
ATOM 1838 N N . GLU A 1 234 ? -27.345 3.454 38.125 1.00 94.31 234 GLU A N 1
ATOM 1839 C CA . GLU A 1 234 ? -26.671 4.438 37.260 1.00 94.31 234 GLU A CA 1
ATOM 1840 C C . GLU A 1 234 ? -25.705 3.828 36.226 1.00 94.31 234 GLU A C 1
ATOM 1842 O O . GLU A 1 234 ? -25.263 4.515 35.300 1.00 94.31 234 GLU A O 1
ATOM 1847 N N . ASP A 1 235 ? -25.371 2.542 36.361 1.00 95.94 235 ASP A N 1
ATOM 1848 C CA . ASP A 1 235 ? -24.615 1.772 35.372 1.00 95.94 235 ASP A CA 1
ATOM 1849 C C . ASP A 1 235 ? -25.470 1.330 34.189 1.00 95.94 235 ASP A C 1
ATOM 1851 O O . ASP A 1 235 ? -24.928 0.956 33.155 1.00 95.94 235 ASP A O 1
ATOM 1855 N N . THR A 1 236 ? -26.795 1.458 34.287 1.00 96.88 236 THR A N 1
ATOM 1856 C CA . THR A 1 236 ? -27.681 1.237 33.143 1.00 96.88 236 THR A CA 1
ATOM 1857 C C . THR A 1 236 ? -27.317 2.180 31.999 1.00 96.88 236 THR A C 1
ATOM 1859 O O . THR A 1 236 ? -27.178 3.396 32.182 1.00 96.88 236 THR A O 1
ATOM 1862 N N . GLY A 1 237 ? -27.192 1.630 30.796 1.00 96.88 237 GLY A N 1
ATOM 1863 C CA . GLY A 1 237 ? -26.904 2.431 29.618 1.00 96.88 237 GLY A CA 1
ATOM 1864 C C . GLY A 1 237 ? -26.381 1.640 28.433 1.00 96.88 237 GLY A C 1
ATOM 1865 O O . GLY A 1 237 ? -26.151 0.431 28.502 1.00 96.88 237 GLY A O 1
ATOM 1866 N N . ALA A 1 238 ? -26.177 2.375 27.346 1.00 98.25 238 ALA A N 1
ATOM 1867 C CA . ALA A 1 238 ? -25.506 1.898 26.151 1.00 98.25 238 ALA A CA 1
ATOM 1868 C C . ALA A 1 238 ? -23.995 2.112 26.297 1.00 98.25 238 ALA A C 1
ATOM 1870 O O . ALA A 1 238 ? -23.536 3.234 26.540 1.00 98.25 238 ALA A O 1
ATOM 1871 N N . TYR A 1 239 ? -23.237 1.031 26.146 1.00 98.44 239 TYR A N 1
ATOM 1872 C CA . TYR A 1 239 ? -21.783 1.030 26.119 1.00 98.44 239 TYR A CA 1
ATOM 1873 C C . TYR A 1 239 ? -21.337 0.774 24.682 1.00 98.44 239 TYR A C 1
ATOM 1875 O O . TYR A 1 239 ? -21.402 -0.356 24.204 1.00 98.44 239 TYR A O 1
ATOM 1883 N N . THR A 1 240 ? -20.917 1.827 23.990 1.00 98.56 240 THR A N 1
ATOM 1884 C CA . THR A 1 240 ? -20.456 1.752 22.600 1.00 98.56 240 THR A CA 1
ATOM 1885 C C . THR A 1 240 ? -18.959 1.502 22.594 1.00 98.56 240 THR A C 1
ATOM 1887 O O . THR A 1 240 ? -18.213 2.324 23.128 1.00 98.56 240 THR A O 1
ATOM 1890 N N . CYS A 1 241 ? -18.511 0.398 22.005 1.00 98.56 241 CYS A N 1
ATOM 1891 C CA . CYS A 1 241 ? -17.105 0.213 21.674 1.00 98.56 241 CYS A CA 1
ATOM 1892 C C . CYS A 1 241 ? -16.841 0.806 20.291 1.00 98.56 241 CYS A C 1
ATOM 1894 O O . CYS A 1 241 ? -17.625 0.593 19.373 1.00 98.56 241 CYS A O 1
ATOM 1896 N N . ILE A 1 242 ? -15.736 1.528 20.141 1.00 98.56 242 ILE A N 1
ATOM 1897 C CA . ILE A 1 242 ? -15.301 2.125 18.879 1.00 98.56 242 ILE A CA 1
ATOM 1898 C C . ILE A 1 242 ? -13.902 1.604 18.575 1.00 98.56 242 ILE A C 1
ATOM 1900 O O . ILE A 1 242 ? -12.983 1.777 19.385 1.00 98.56 242 ILE A O 1
ATOM 1904 N N . ALA A 1 243 ? -13.738 1.008 17.398 1.00 98.56 243 ALA A N 1
ATOM 1905 C CA . ALA A 1 243 ? -12.473 0.532 16.865 1.00 98.56 243 ALA A CA 1
ATOM 1906 C C . ALA A 1 243 ? -12.027 1.428 15.705 1.00 98.56 243 ALA A C 1
ATOM 1908 O O . ALA A 1 243 ? -12.792 1.671 14.775 1.00 98.56 243 ALA A O 1
ATOM 1909 N N . LYS A 1 244 ? -10.784 1.919 15.739 1.00 98.19 244 LYS A N 1
ATOM 1910 C CA . LYS A 1 244 ? -10.248 2.826 14.710 1.00 98.19 244 LYS A CA 1
ATOM 1911 C C . LYS A 1 244 ? -8.861 2.412 14.235 1.00 98.19 244 LYS A C 1
ATOM 1913 O O . LYS A 1 244 ? -7.976 2.159 15.052 1.00 98.19 244 LYS A O 1
ATOM 1918 N N . ASN A 1 245 ? -8.648 2.433 12.923 1.00 97.94 245 ASN A N 1
ATOM 1919 C CA . ASN A 1 245 ? -7.323 2.405 12.304 1.00 97.94 245 ASN A CA 1
ATOM 1920 C C . ASN A 1 245 ? -7.250 3.406 11.133 1.00 97.94 245 ASN A C 1
ATOM 1922 O O . ASN A 1 245 ? -8.132 4.247 10.968 1.00 97.94 245 ASN A O 1
ATOM 1926 N N . GLU A 1 246 ? -6.174 3.357 10.348 1.00 96.31 246 GLU A N 1
ATOM 1927 C CA . GLU A 1 246 ? -5.967 4.256 9.202 1.00 96.31 246 GLU A CA 1
ATOM 1928 C C . GLU A 1 246 ? -6.937 4.004 8.035 1.00 96.31 246 GLU A C 1
ATOM 1930 O O . GLU A 1 246 ? -7.154 4.906 7.234 1.00 96.31 246 GLU A O 1
ATOM 1935 N N . ALA A 1 247 ? -7.533 2.809 7.942 1.00 96.75 247 ALA A N 1
ATOM 1936 C CA . ALA A 1 247 ? -8.501 2.454 6.901 1.00 96.75 247 ALA A CA 1
ATOM 1937 C C . ALA A 1 247 ? -9.953 2.779 7.270 1.00 96.75 247 ALA A C 1
ATOM 1939 O O . ALA A 1 247 ? -10.814 2.789 6.393 1.00 96.75 247 ALA A O 1
ATOM 1940 N N . GLY A 1 248 ? -10.259 3.027 8.545 1.00 97.12 248 GLY A N 1
ATOM 1941 C CA . GLY A 1 248 ? -11.619 3.370 8.931 1.00 97.12 248 GLY A CA 1
ATOM 1942 C C . GLY A 1 248 ? -11.913 3.282 10.419 1.00 97.12 248 GLY A C 1
ATOM 1943 O O . GLY A 1 248 ? -11.027 3.180 11.274 1.00 97.12 248 GLY A O 1
ATOM 1944 N N . VAL A 1 249 ? -13.208 3.344 10.706 1.00 98.12 249 VAL A N 1
ATOM 1945 C CA . VAL A 1 249 ? -13.794 3.261 12.040 1.00 98.12 249 VAL A CA 1
ATOM 1946 C C . VAL A 1 249 ? -14.985 2.317 11.966 1.00 98.12 249 VAL A C 1
ATOM 1948 O O . VAL A 1 249 ? -15.738 2.375 10.997 1.00 98.12 249 VAL A O 1
ATOM 1951 N N . ASP A 1 250 ? -15.146 1.494 12.992 1.00 98.50 250 ASP A N 1
ATOM 1952 C CA . ASP A 1 250 ? -16.335 0.673 13.204 1.00 98.50 250 ASP A CA 1
ATOM 1953 C C . ASP A 1 250 ? -16.760 0.770 14.674 1.00 98.50 250 ASP A C 1
ATOM 1955 O O . ASP A 1 250 ? -15.921 0.994 15.558 1.00 98.50 250 ASP A O 1
ATOM 1959 N N . GLU A 1 251 ? -18.055 0.645 14.941 1.00 98.12 251 GLU A N 1
ATOM 1960 C CA . GLU A 1 251 ? -18.613 0.749 16.288 1.00 98.12 251 GLU A CA 1
ATOM 1961 C C . GLU A 1 251 ? -19.759 -0.233 16.512 1.00 98.12 251 GLU A C 1
ATOM 1963 O O . GLU A 1 251 ? -20.534 -0.535 15.610 1.00 98.12 251 GLU A O 1
ATOM 1968 N N . ASP A 1 252 ? -19.867 -0.723 17.743 1.00 98.44 252 ASP A N 1
ATOM 1969 C CA . ASP A 1 252 ? -20.918 -1.654 18.145 1.00 98.44 252 ASP A CA 1
ATOM 1970 C C . ASP A 1 252 ? -21.257 -1.451 19.626 1.00 98.44 252 ASP A C 1
ATOM 1972 O O . ASP A 1 252 ? -20.471 -0.894 20.403 1.00 98.44 252 ASP A O 1
ATOM 1976 N N . ILE A 1 253 ? -22.474 -1.824 20.013 1.00 98.44 253 ILE A N 1
ATOM 1977 C CA . ILE A 1 253 ? -23.101 -1.383 21.259 1.00 98.44 253 ILE A CA 1
ATOM 1978 C C . ILE A 1 253 ? -23.492 -2.579 22.117 1.00 98.44 253 ILE A C 1
ATOM 1980 O O . ILE A 1 253 ? -24.267 -3.438 21.713 1.00 98.44 253 ILE A O 1
ATOM 1984 N N . SER A 1 254 ? -23.033 -2.563 23.366 1.00 98.31 254 SER A N 1
ATOM 1985 C CA . SER A 1 254 ? -23.523 -3.447 24.419 1.00 98.31 254 SER A CA 1
ATOM 1986 C C . SER A 1 254 ? -24.463 -2.689 25.358 1.00 98.31 254 SER A C 1
ATOM 1988 O O . SER A 1 254 ? -24.082 -1.677 25.949 1.00 98.31 254 SER A O 1
ATOM 1990 N N . SER A 1 255 ? -25.675 -3.200 25.569 1.00 98.19 255 SER A N 1
ATOM 1991 C CA . SER A 1 255 ? -26.652 -2.597 26.489 1.00 98.19 255 SER A CA 1
ATOM 1992 C C . SER A 1 255 ? -26.645 -3.277 27.859 1.00 98.19 255 SER A C 1
ATOM 1994 O O . SER A 1 255 ? -26.958 -4.464 27.963 1.00 98.19 255 SER A O 1
ATOM 1996 N N . LEU A 1 256 ? -26.346 -2.524 28.921 1.00 97.75 256 LEU A N 1
ATOM 1997 C CA . LEU A 1 256 ? -26.446 -2.999 30.304 1.00 97.75 256 LEU A CA 1
ATOM 1998 C C . LEU A 1 256 ? -27.737 -2.488 30.945 1.00 97.75 256 LEU A C 1
ATOM 2000 O O . LEU A 1 256 ? -27.978 -1.281 30.993 1.00 97.75 256 LEU A O 1
ATOM 2004 N N . PHE A 1 257 ? -28.530 -3.409 31.488 1.00 95.94 257 PHE A N 1
ATOM 2005 C CA . PHE A 1 257 ? -29.744 -3.117 32.243 1.00 95.94 257 PHE A CA 1
ATOM 2006 C C . PHE A 1 257 ? -29.586 -3.571 33.688 1.00 95.94 257 PHE A C 1
ATOM 2008 O O . PHE A 1 257 ? -29.262 -4.729 33.950 1.00 95.94 257 PHE A O 1
ATOM 2015 N N . VAL A 1 258 ? -29.833 -2.668 34.634 1.00 94.50 258 VAL A N 1
ATOM 2016 C CA . VAL A 1 258 ? -29.789 -3.007 36.057 1.00 94.50 258 VAL A CA 1
ATOM 2017 C C . VAL A 1 258 ? -31.205 -3.177 36.571 1.00 94.50 258 VAL A C 1
ATOM 2019 O O . VAL A 1 258 ? -31.977 -2.220 36.622 1.00 94.50 258 VAL A O 1
ATOM 2022 N N . GLU A 1 259 ? -31.557 -4.407 36.927 1.00 88.12 259 GLU A N 1
ATOM 2023 C CA . GLU A 1 259 ? -32.916 -4.766 37.312 1.00 88.12 259 GLU A CA 1
ATOM 2024 C C . GLU A 1 259 ? -32.984 -5.230 38.762 1.00 88.12 259 GLU A C 1
ATOM 2026 O O . GLU A 1 259 ? -32.162 -6.012 39.229 1.00 88.12 259 GLU A O 1
ATOM 2031 N N . ASP A 1 260 ? -34.017 -4.774 39.465 1.00 81.62 260 ASP A N 1
ATOM 2032 C CA . ASP A 1 260 ? -34.368 -5.294 40.780 1.00 81.62 260 ASP A CA 1
ATOM 2033 C C . ASP A 1 260 ? -35.394 -6.425 40.619 1.00 81.62 260 ASP A C 1
ATOM 2035 O O . ASP A 1 260 ? -36.610 -6.198 40.525 1.00 81.62 260 ASP A O 1
ATOM 2039 N N . SER A 1 261 ? -34.895 -7.660 40.557 1.00 73.69 261 SER A N 1
ATOM 2040 C CA . SER A 1 261 ? -35.727 -8.864 40.472 1.00 73.69 261 SER A CA 1
ATOM 2041 C C . SER A 1 261 ? -36.687 -8.995 41.660 1.00 73.69 261 SER A C 1
ATOM 2043 O O . SER A 1 261 ? -37.802 -9.504 41.495 1.00 73.69 261 SER A O 1
ATOM 2045 N N . ALA A 1 262 ? -36.312 -8.501 42.848 1.00 69.25 262 ALA A N 1
ATOM 2046 C CA . ALA A 1 262 ? -37.172 -8.528 44.029 1.00 69.25 262 ALA A CA 1
ATOM 2047 C C . ALA A 1 262 ? -38.345 -7.551 43.874 1.00 69.25 262 ALA A C 1
ATOM 2049 O O . ALA A 1 262 ? -39.492 -7.917 44.141 1.00 69.25 262 ALA A O 1
ATOM 2050 N N . ARG A 1 263 ? -38.103 -6.349 43.336 1.00 67.94 263 ARG A N 1
ATOM 2051 C CA . ARG A 1 263 ? -39.169 -5.387 43.012 1.00 67.94 263 ARG A CA 1
ATOM 2052 C C . ARG A 1 263 ? -40.122 -5.908 41.938 1.00 67.94 263 ARG A C 1
ATOM 2054 O O . ARG A 1 263 ? -41.333 -5.780 42.117 1.00 67.94 263 ARG A O 1
ATOM 2061 N N . LYS A 1 264 ? -39.616 -6.522 40.859 1.00 66.62 264 LYS A N 1
ATOM 2062 C CA . LYS A 1 264 ? -40.473 -7.147 39.827 1.00 66.62 264 LYS A CA 1
ATOM 2063 C C . LYS A 1 264 ? -41.351 -8.250 40.419 1.00 66.62 264 LYS A C 1
ATOM 2065 O O . LYS A 1 264 ? -42.538 -8.329 40.106 1.00 66.62 264 LYS A O 1
ATOM 2070 N N . THR A 1 265 ? -40.786 -9.071 41.303 1.00 70.50 265 THR A N 1
ATOM 2071 C CA . THR A 1 265 ? -41.516 -10.155 41.975 1.00 70.50 265 THR A CA 1
ATOM 2072 C C . THR A 1 265 ? -42.585 -9.605 42.923 1.00 70.50 265 THR A C 1
ATOM 2074 O O . THR A 1 265 ? -43.729 -10.051 42.861 1.00 70.50 265 THR A O 1
ATOM 2077 N N . CYS A 1 266 ? -42.265 -8.579 43.721 1.00 67.19 266 CYS A N 1
ATOM 2078 C CA . CYS A 1 266 ? -43.233 -7.893 44.582 1.00 67.19 266 CYS A CA 1
ATOM 2079 C C . CYS A 1 266 ? -44.355 -7.219 43.789 1.00 67.19 266 CYS A C 1
ATOM 2081 O O . CYS A 1 266 ? -45.513 -7.357 44.158 1.00 67.19 266 CYS A O 1
ATOM 2083 N N . GLN A 1 267 ? -44.056 -6.526 42.687 1.00 70.38 267 GLN A N 1
ATOM 2084 C CA . GLN A 1 267 ? -45.091 -5.922 41.838 1.00 70.38 267 GLN A CA 1
ATOM 2085 C C . GLN A 1 267 ? -46.005 -6.979 41.220 1.00 70.38 267 GLN A C 1
ATOM 2087 O O . GLN A 1 267 ? -47.220 -6.819 41.238 1.00 70.38 267 GLN A O 1
ATOM 2092 N N . LYS A 1 268 ? -45.443 -8.083 40.718 1.00 73.69 268 LYS A N 1
ATOM 2093 C CA . LYS A 1 268 ? -46.235 -9.191 40.171 1.00 73.69 268 LYS A CA 1
ATOM 2094 C C . LYS A 1 268 ? -47.119 -9.842 41.240 1.00 73.69 268 LYS A C 1
ATOM 2096 O O . LYS A 1 268 ? -48.257 -10.196 40.953 1.00 73.69 268 LYS A O 1
ATOM 2101 N N . PHE A 1 269 ? -46.611 -9.960 42.466 1.00 70.75 269 PHE A N 1
ATOM 2102 C CA . PHE A 1 269 ? -47.376 -10.429 43.617 1.00 70.75 269 PHE A CA 1
ATOM 2103 C C . PHE A 1 269 ? -48.487 -9.438 43.998 1.00 70.75 269 PHE A C 1
ATOM 2105 O O . PHE A 1 269 ? -49.637 -9.841 44.099 1.00 70.75 269 PHE A O 1
ATOM 2112 N N . LEU A 1 270 ? -48.207 -8.139 44.111 1.00 67.06 270 LEU A N 1
ATOM 2113 C CA . LEU A 1 270 ? -49.211 -7.113 44.432 1.00 67.06 270 LEU A CA 1
ATOM 2114 C C . LEU A 1 270 ? -50.313 -7.004 43.363 1.00 67.06 270 LEU A C 1
ATOM 2116 O O . LEU A 1 270 ? -51.488 -6.956 43.707 1.00 67.06 270 LEU A O 1
ATOM 2120 N N . LEU A 1 271 ? -49.964 -7.078 42.077 1.00 66.44 271 LEU A N 1
ATOM 2121 C CA . LEU A 1 271 ? -50.942 -7.129 40.981 1.00 66.44 271 LEU A CA 1
ATOM 2122 C C . LEU A 1 271 ? -51.795 -8.407 41.015 1.00 66.44 271 LEU A C 1
ATOM 2124 O O . LEU A 1 271 ? -52.945 -8.396 40.589 1.00 66.44 271 LEU A O 1
ATOM 2128 N N . SER A 1 272 ? -51.262 -9.513 41.550 1.00 66.81 272 SER A N 1
ATOM 2129 C CA . SER A 1 272 ? -52.071 -10.711 41.797 1.00 66.81 272 SER A CA 1
ATOM 2130 C C . SER A 1 272 ? -53.051 -10.546 42.964 1.00 66.81 272 SER A C 1
ATOM 2132 O O . SER A 1 272 ? -54.027 -11.283 43.007 1.00 66.81 272 SER A O 1
ATOM 2134 N N . PHE A 1 273 ? -52.834 -9.573 43.864 1.00 60.06 273 PHE A N 1
ATOM 2135 C CA . PHE A 1 273 ? -53.765 -9.206 44.940 1.00 60.06 273 PHE A CA 1
ATOM 2136 C C . PHE A 1 273 ? -54.851 -8.222 44.488 1.00 60.06 273 PHE A C 1
ATOM 2138 O O . PHE A 1 273 ? -55.982 -8.346 44.946 1.00 60.06 273 PHE A O 1
ATOM 2145 N N . GLU A 1 274 ? -54.572 -7.305 43.558 1.00 54.69 274 GLU A N 1
ATOM 2146 C CA . GLU A 1 274 ? -55.611 -6.433 42.969 1.00 54.69 274 GLU A CA 1
ATOM 2147 C C . GLU A 1 274 ? -56.676 -7.238 42.189 1.00 54.69 274 GLU A C 1
ATOM 2149 O O . GLU A 1 274 ? -57.810 -6.797 42.047 1.00 54.69 274 GLU A O 1
ATOM 2154 N N . ALA A 1 275 ? -56.364 -8.472 41.772 1.00 50.59 275 ALA A N 1
ATOM 2155 C CA . ALA A 1 275 ? -57.332 -9.422 41.210 1.00 50.59 275 ALA A CA 1
ATOM 2156 C C . ALA A 1 275 ? -58.190 -10.161 42.268 1.00 50.59 275 ALA A C 1
ATOM 2158 O O . ALA A 1 275 ? -59.068 -10.947 41.911 1.00 50.59 275 ALA A O 1
ATOM 2159 N N . VAL A 1 276 ? -57.933 -9.952 43.566 1.00 51.66 276 VAL A N 1
ATOM 2160 C CA . VAL A 1 276 ? -58.609 -10.633 44.691 1.00 51.66 276 VAL A CA 1
ATOM 2161 C C . VAL A 1 276 ? -59.726 -9.771 45.296 1.00 51.66 276 VAL A C 1
ATOM 2163 O O . VAL A 1 276 ? -60.563 -10.295 46.031 1.00 51.66 276 VAL A O 1
ATOM 2166 N N . GLU A 1 277 ? -59.817 -8.481 44.951 1.00 50.47 277 GLU A N 1
ATOM 2167 C CA . GLU A 1 277 ? -60.898 -7.598 45.432 1.00 50.47 277 GLU A CA 1
ATOM 2168 C C . GLU A 1 277 ? -62.300 -7.984 44.910 1.00 50.47 277 GLU A C 1
ATOM 2170 O O . GLU A 1 277 ? -63.300 -7.556 45.485 1.00 50.47 277 GLU A O 1
ATOM 2175 N N . ASP A 1 278 ? -62.392 -8.879 43.918 1.00 52.97 278 ASP A N 1
ATOM 2176 C CA . ASP A 1 278 ? -63.654 -9.470 43.441 1.00 52.97 278 ASP A CA 1
ATOM 2177 C C . ASP A 1 278 ? -64.055 -10.780 44.157 1.00 52.97 278 ASP A C 1
ATOM 2179 O O . ASP A 1 278 ? -65.082 -11.385 43.830 1.00 52.97 278 ASP A O 1
ATOM 2183 N N . LEU A 1 279 ? -63.300 -11.244 45.167 1.00 50.97 279 LEU A N 1
ATOM 2184 C CA . LEU A 1 279 ? -63.714 -12.402 45.967 1.00 50.97 279 LEU A CA 1
ATOM 2185 C C . LEU A 1 279 ? -64.657 -11.991 47.118 1.00 50.97 279 LEU A C 1
ATOM 2187 O O . LEU A 1 279 ? -64.301 -11.158 47.957 1.00 50.97 279 LEU A O 1
ATOM 2191 N N . PRO A 1 280 ? -65.829 -12.642 47.266 1.00 54.47 280 PRO A N 1
ATOM 2192 C CA . PRO A 1 280 ? -66.862 -12.273 48.245 1.00 54.47 280 PRO A CA 1
ATOM 2193 C C . PRO A 1 280 ? -66.467 -12.444 49.728 1.00 54.47 280 PRO A C 1
ATOM 2195 O O . PRO A 1 280 ? -67.280 -12.169 50.608 1.00 54.47 280 PRO A O 1
ATOM 2198 N N . LEU A 1 281 ? -65.239 -12.878 50.034 1.00 49.47 281 LEU A N 1
ATOM 2199 C CA . LEU A 1 281 ? -64.777 -13.207 51.389 1.00 49.47 281 LEU A CA 1
ATOM 2200 C C . LEU A 1 281 ? -64.089 -12.044 52.134 1.00 49.47 281 LEU A C 1
ATOM 2202 O O . LEU A 1 281 ? -63.969 -12.113 53.354 1.00 49.47 281 LEU A O 1
ATOM 2206 N N . VAL A 1 282 ? -63.680 -10.960 51.459 1.00 48.19 282 VAL A N 1
ATOM 2207 C CA . VAL A 1 282 ? -62.954 -9.840 52.110 1.00 48.19 282 VAL A CA 1
ATOM 2208 C C . VAL A 1 282 ? -63.893 -8.782 52.721 1.00 48.19 282 VAL A C 1
ATOM 2210 O O . VAL A 1 282 ? -63.505 -8.065 53.641 1.00 48.19 282 VAL A O 1
ATOM 2213 N N . LYS A 1 283 ? -65.178 -8.744 52.334 1.00 46.28 283 LYS A N 1
ATOM 2214 C CA . LYS A 1 283 ? -66.174 -7.822 52.926 1.00 46.28 283 LYS A CA 1
ATOM 2215 C C . LYS A 1 283 ? -66.517 -8.099 54.399 1.00 46.28 283 LYS A C 1
ATOM 2217 O O . LYS A 1 283 ? -67.189 -7.279 55.013 1.00 46.28 283 LYS A O 1
ATOM 2222 N N . VAL A 1 284 ? -66.068 -9.217 54.974 1.00 51.56 284 VAL A N 1
ATOM 2223 C CA . VAL A 1 284 ? -66.438 -9.633 56.341 1.00 51.56 284 VAL A CA 1
ATOM 2224 C C . VAL A 1 284 ? -65.477 -9.097 57.415 1.00 51.56 284 VAL A C 1
ATOM 2226 O O . VAL A 1 284 ? -65.851 -9.040 58.579 1.00 51.56 284 VAL A O 1
ATOM 2229 N N . VAL A 1 285 ? -64.264 -8.652 57.059 1.00 50.38 285 VAL A N 1
ATOM 2230 C CA . VAL A 1 285 ? -63.244 -8.250 58.058 1.00 50.38 285 VAL A CA 1
ATOM 2231 C C . VAL A 1 285 ? -63.143 -6.729 58.258 1.00 50.38 285 VAL A C 1
ATOM 2233 O O . VAL A 1 285 ? -62.631 -6.284 59.277 1.00 50.38 285 VAL A O 1
ATOM 2236 N N . LEU A 1 286 ? -63.679 -5.912 57.344 1.00 47.25 286 LEU A N 1
ATOM 2237 C CA . LEU A 1 286 ? -63.674 -4.439 57.461 1.00 47.25 286 LEU A CA 1
ATOM 2238 C C . LEU A 1 286 ? -65.073 -3.826 57.651 1.00 47.25 286 LEU A C 1
ATOM 2240 O O . LEU A 1 286 ? -65.254 -2.623 57.487 1.00 47.25 286 LEU A O 1
ATOM 2244 N N . GLY A 1 287 ? -66.065 -4.647 58.000 1.00 51.03 287 GLY A N 1
ATOM 2245 C CA . GLY A 1 287 ? -67.447 -4.221 58.202 1.00 51.03 287 GLY A CA 1
ATOM 2246 C C . GLY A 1 287 ? -68.119 -4.928 59.374 1.00 51.03 287 GLY A C 1
ATOM 2247 O O . GLY A 1 287 ? -69.065 -5.677 59.151 1.00 51.03 287 GLY A O 1
ATOM 2248 N N . ALA A 1 288 ? -67.622 -4.695 60.591 1.00 38.97 288 ALA A N 1
ATOM 2249 C CA . ALA A 1 288 ? -68.355 -4.779 61.859 1.00 38.97 288 ALA A CA 1
ATOM 2250 C C . ALA A 1 288 ? -67.546 -4.086 62.963 1.00 38.97 288 ALA A C 1
ATOM 2252 O O . ALA A 1 288 ? -66.337 -4.394 63.072 1.00 38.97 288 ALA A O 1
#

Radius of gyration: 39.68 Å; chains: 1; bounding box: 110×32×112 Å

Sequence (288 aa):
MAAKKQLVDVMFKSFDIDNDGRIDASELSQVIKHEGLSMDATDCTLFDLLKYNDANDDEHLTKEEFYTAFDVYLLSLPDDQKVTVTTMTAGESAVLTCAITGERRPPILWKRNHQYLNSLNLEDINDFGDDGSLYITKVTTTHMGNYSCHADGYEKLFQTHILQVNVPPVIRVYPESQAREPGITASLRCHAEGIPSPQLSWLKNGMDIKVKLSKQLTLQANGSEVHISNVHFEDTGAYTCIAKNEAGVDEDISSLFVEDSARKTCQKFLLSFEAVEDLPLVKVVLGA

Organism: Oryzias melastigma (NCBI:txid30732)

InterPro domains:
  IPR002048 EF-hand domain [PF13499] (10-70)
  IPR002048 EF-hand domain [PS50222] (3-38)
  IPR002048 EF-hand domain [SM00054] (7-35)
  IPR003598 Immunoglobulin subtype 2 [SM00408] (89-156)
  IPR003598 Immunoglobulin subtype 2 [SM00408] (181-248)
  IPR003599 Immunoglobulin domain subtype [SM00409] (83-166)
  IPR003599 Immunoglobulin domain subtype [SM00409] (175-259)
  IPR007110 Immunoglobulin-like domain [PS50835] (78-151)
  IPR007110 Immunoglobulin-like domain [PS50835] (169-254)
  IPR011992 EF-hand domain pair [SSF47473] (5-78)
  IPR013783 Immunoglobulin-like fold [G3DSA:2.60.40.10] (85-162)
  IPR013783 Immunoglobulin-like fold [G3DSA:2.60.40.10] (163-267)
  IPR018247 EF-Hand 1, calcium-binding site [PS00018] (16-28)
  IPR036179 Immunoglobulin-like domain superfamily [SSF48726] (85-175)
  IPR036179 Immunoglobulin-like domain superfamily [SSF48726] (162-259)
  IPR050958 Cell Adhesion and Cytoskeletal Organization [PTHR45080] (86-260)